Protein AF-A0A0P7XB30-F1 (afdb_monomer)

Nearest PDB structures (foldseek):
  7v1m-assembly1_H  TM=4.309E-01  e=9.839E-01  Homo sapiens
  7dkh-assembly2_E  TM=3.722E-01  e=4.814E-01  Saccharomyces cerevisiae S288C
  8bbg-assembly1_A  TM=2.195E-01  e=1.608E+00  Homo sapiens
  4u1d-assembly3_A  TM=3.373E-01  e=6.142E+00  Saccharomyces cerevisiae S288C
  5i6j-assembly1_A-2  TM=1.393E-01  e=8.397E+00  Homo sapiens

Structure (mmCIF, N/CA/C/O backbone):
data_AF-A0A0P7XB30-F1
#
_entry.id   AF-A0A0P7XB30-F1
#
loop_
_atom_site.group_PDB
_atom_site.id
_atom_site.type_symbol
_atom_site.label_atom_id
_atom_site.label_alt_id
_atom_site.label_comp_id
_atom_site.label_asym_id
_atom_site.label_entity_id
_atom_site.label_seq_id
_atom_site.pdbx_PDB_ins_code
_atom_site.Cartn_x
_atom_site.Cartn_y
_atom_site.Cartn_z
_atom_site.occupancy
_atom_site.B_iso_or_equiv
_atom_site.auth_seq_id
_atom_site.auth_comp_id
_atom_site.auth_asym_id
_atom_site.auth_atom_id
_atom_site.pdbx_PDB_model_num
ATOM 1 N N . MET A 1 1 ? 29.711 -23.462 -63.177 1.00 36.88 1 MET A N 1
ATOM 2 C CA . MET A 1 1 ? 30.075 -22.161 -62.565 1.00 36.88 1 MET A CA 1
ATOM 3 C C . MET A 1 1 ? 29.084 -21.138 -63.109 1.00 36.88 1 MET A C 1
ATOM 5 O O . MET A 1 1 ? 28.973 -21.084 -64.317 1.00 36.88 1 MET A O 1
ATOM 9 N N . VAL A 1 2 ? 28.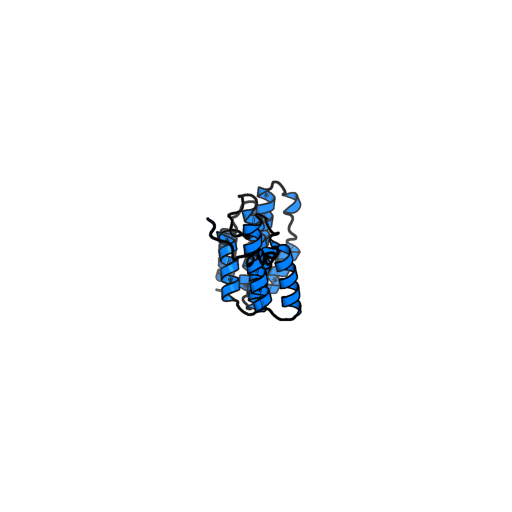264 -20.383 -62.379 1.00 38.16 2 VAL A N 1
ATOM 10 C CA . VAL A 1 2 ? 28.109 -20.095 -60.948 1.00 38.16 2 VAL A CA 1
ATOM 11 C C . VAL A 1 2 ? 26.605 -19.923 -60.688 1.00 38.16 2 VAL A C 1
ATOM 13 O O . VAL A 1 2 ? 25.912 -19.245 -61.440 1.00 38.16 2 VAL A O 1
ATOM 16 N N . PHE A 1 3 ? 26.122 -20.565 -59.628 1.00 38.47 3 PHE A N 1
ATOM 17 C CA . PHE A 1 3 ? 24.803 -20.373 -59.032 1.00 38.47 3 PHE A CA 1
ATOM 18 C C . PHE A 1 3 ? 24.811 -19.114 -58.151 1.00 38.47 3 PHE A C 1
ATOM 20 O O . PHE A 1 3 ? 25.747 -18.922 -57.379 1.00 38.47 3 PHE A O 1
ATOM 27 N N . GLY A 1 4 ? 23.709 -18.361 -58.164 1.00 34.97 4 GLY A N 1
ATOM 28 C CA . GLY A 1 4 ? 23.207 -17.674 -56.970 1.00 34.97 4 GLY A CA 1
ATOM 29 C C . GLY A 1 4 ? 23.613 -16.211 -56.766 1.00 34.97 4 GLY A C 1
ATOM 30 O O . GLY A 1 4 ? 24.746 -15.908 -56.415 1.00 34.97 4 GLY A O 1
ATOM 31 N N . LYS A 1 5 ? 22.619 -15.316 -56.816 1.00 40.66 5 LYS A N 1
ATOM 32 C CA . LYS A 1 5 ? 22.003 -14.731 -55.605 1.00 40.66 5 LYS A CA 1
ATOM 33 C C . LYS A 1 5 ? 20.896 -13.743 -55.997 1.00 40.66 5 LYS A C 1
ATOM 35 O O . LYS A 1 5 ? 21.129 -12.555 -56.187 1.00 40.66 5 LYS A O 1
ATOM 40 N N . LEU A 1 6 ? 19.668 -14.260 -56.064 1.00 48.47 6 LEU A N 1
ATOM 41 C CA . LEU A 1 6 ? 18.512 -13.525 -55.549 1.00 48.47 6 LEU A CA 1
ATOM 42 C C . L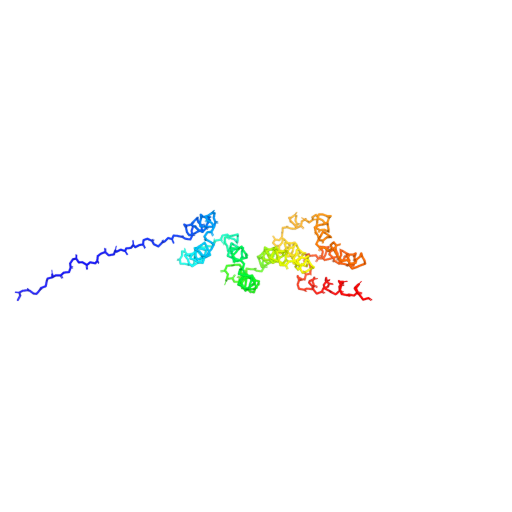EU A 1 6 ? 18.646 -13.430 -54.018 1.00 48.47 6 LEU A C 1
ATOM 44 O O . LEU A 1 6 ? 19.289 -14.289 -53.416 1.00 48.47 6 LEU A O 1
ATOM 48 N N . LEU A 1 7 ? 17.948 -12.453 -53.428 1.00 43.81 7 LEU A N 1
ATOM 49 C CA . LEU A 1 7 ? 17.778 -12.145 -51.993 1.00 43.81 7 LEU A CA 1
ATOM 50 C C . LEU A 1 7 ? 18.574 -10.930 -51.495 1.00 43.81 7 LEU A C 1
ATOM 52 O O . LEU A 1 7 ? 19.504 -11.032 -50.702 1.00 43.81 7 LEU A O 1
ATOM 56 N N . GLY A 1 8 ? 18.098 -9.754 -51.906 1.00 38.47 8 GLY A N 1
ATOM 57 C CA . GLY A 1 8 ? 18.254 -8.490 -51.184 1.00 38.47 8 GLY A CA 1
ATOM 58 C C . GLY A 1 8 ? 16.920 -8.028 -50.583 1.00 38.47 8 GLY A C 1
ATOM 59 O O . GLY A 1 8 ? 16.529 -6.885 -50.766 1.00 38.47 8 GLY A O 1
ATOM 60 N N . LEU A 1 9 ? 16.181 -8.925 -49.923 1.00 46.88 9 LEU A N 1
ATOM 61 C CA . LEU A 1 9 ? 14.972 -8.612 -49.152 1.00 46.88 9 LEU A CA 1
ATOM 62 C C . LEU A 1 9 ? 15.091 -9.301 -47.793 1.00 46.88 9 LEU A C 1
ATOM 64 O O . LEU A 1 9 ? 14.806 -10.488 -47.685 1.00 46.88 9 LEU A O 1
ATOM 68 N N . ASN A 1 10 ? 15.597 -8.562 -46.804 1.00 44.00 10 ASN A N 1
ATOM 69 C CA . ASN A 1 10 ? 15.345 -8.688 -45.358 1.00 44.00 10 ASN A CA 1
ATOM 70 C C . ASN A 1 10 ? 16.528 -8.120 -44.569 1.00 44.00 10 ASN A C 1
ATOM 72 O O . ASN A 1 10 ? 17.283 -8.839 -43.920 1.00 44.00 10 ASN A O 1
ATOM 76 N N . SER A 1 11 ? 16.656 -6.794 -44.577 1.00 42.75 11 SER A N 1
ATOM 77 C CA . SER A 1 11 ? 17.338 -6.089 -43.494 1.00 42.75 11 SER A CA 1
ATOM 78 C C . SER A 1 11 ? 16.273 -5.416 -42.633 1.00 42.75 11 SER A C 1
ATOM 80 O O . SER A 1 11 ? 15.837 -4.305 -42.901 1.00 42.75 11 SER A O 1
ATOM 82 N N . LYS A 1 12 ? 15.792 -6.190 -41.655 1.00 41.31 12 LYS A N 1
ATOM 83 C CA . LYS A 1 12 ? 15.384 -5.750 -40.317 1.00 41.31 12 LYS A CA 1
ATOM 84 C C . LYS A 1 12 ? 14.557 -4.454 -40.248 1.00 41.31 12 LYS A C 1
ATOM 86 O O . LYS A 1 12 ? 15.088 -3.376 -40.007 1.00 41.31 12 LYS A O 1
ATOM 91 N N . ARG A 1 13 ? 13.226 -4.598 -40.220 1.00 39.62 13 ARG A N 1
ATOM 92 C CA . ARG A 1 13 ? 12.422 -3.784 -39.293 1.00 39.62 13 ARG A CA 1
ATOM 93 C C . ARG A 1 13 ? 12.856 -4.160 -37.873 1.00 39.62 13 ARG A C 1
ATOM 95 O O . ARG A 1 13 ? 12.251 -5.022 -37.247 1.00 39.62 13 ARG A O 1
ATOM 102 N N . GLN A 1 14 ? 13.926 -3.552 -37.371 1.00 39.66 14 GLN A N 1
ATOM 103 C CA . GLN A 1 14 ? 13.996 -3.280 -35.943 1.00 39.66 14 GLN A CA 1
ATOM 104 C C . GLN A 1 14 ? 12.917 -2.226 -35.696 1.00 39.66 14 GLN A C 1
ATOM 106 O O . GLN A 1 14 ? 13.150 -1.035 -35.845 1.00 39.66 14 GLN A O 1
ATOM 111 N N . THR A 1 15 ? 11.690 -2.656 -35.405 1.00 44.41 15 THR A N 1
ATOM 112 C CA . THR A 1 15 ? 10.836 -1.833 -34.549 1.00 44.41 15 THR A CA 1
ATOM 113 C C . THR A 1 15 ? 11.626 -1.677 -33.262 1.00 44.41 15 THR A C 1
ATOM 115 O O . THR A 1 15 ? 11.741 -2.651 -32.519 1.00 44.41 15 THR A O 1
ATOM 118 N N . GLU A 1 16 ? 12.261 -0.520 -33.073 1.00 54.91 16 GLU A N 1
ATOM 119 C CA . GLU A 1 16 ? 12.921 -0.152 -31.823 1.00 54.91 16 GLU A CA 1
ATOM 120 C C . GLU A 1 16 ? 11.949 -0.482 -30.691 1.00 54.91 16 GLU A C 1
ATOM 122 O O . GLU A 1 16 ? 10.837 0.053 -30.619 1.00 54.91 16 GLU A O 1
ATOM 127 N N . ALA A 1 17 ? 12.303 -1.488 -29.892 1.00 74.38 17 ALA A N 1
ATOM 128 C CA . ALA A 1 17 ? 11.489 -1.873 -28.759 1.00 74.38 17 ALA A CA 1
ATOM 129 C C . ALA A 1 17 ? 11.439 -0.661 -27.829 1.00 74.38 17 ALA A C 1
ATOM 131 O O . ALA A 1 17 ? 12.482 -0.157 -27.416 1.00 74.38 17 ALA A O 1
ATOM 132 N N . ARG A 1 18 ? 10.231 -0.162 -27.551 1.00 85.31 18 ARG A N 1
ATOM 133 C CA . ARG A 1 18 ? 10.052 0.973 -26.643 1.00 85.31 18 ARG A CA 1
ATOM 134 C C . ARG A 1 18 ? 10.658 0.645 -25.286 1.00 85.31 18 ARG A C 1
ATOM 136 O O . ARG A 1 18 ? 10.396 -0.430 -24.733 1.00 85.31 18 ARG A O 1
ATOM 143 N N . SER A 1 19 ? 11.395 1.608 -24.751 1.00 93.75 19 SER A N 1
ATOM 144 C CA . SER A 1 19 ? 11.979 1.508 -23.425 1.00 93.75 19 SER A CA 1
ATOM 145 C C . SER A 1 19 ? 10.907 1.491 -22.334 1.00 93.75 19 SER A C 1
ATOM 147 O O . SER A 1 19 ? 9.791 1.996 -22.514 1.00 93.75 19 SER A O 1
ATOM 149 N N . SER A 1 20 ? 11.256 0.979 -21.156 1.00 94.25 20 SER A N 1
ATOM 150 C CA . SER A 1 20 ? 10.419 1.018 -19.954 1.00 94.25 20 SER A CA 1
ATOM 151 C C . SER A 1 20 ? 9.921 2.440 -19.653 1.00 94.25 20 SER A C 1
ATOM 153 O O . SER A 1 20 ? 8.741 2.658 -19.366 1.00 94.25 20 SER A O 1
ATOM 155 N N . SER A 1 21 ? 10.790 3.441 -19.816 1.00 94.19 21 SER A N 1
ATOM 156 C CA . SER A 1 21 ? 10.463 4.855 -19.607 1.00 94.19 21 SER A CA 1
ATOM 157 C C . SER A 1 21 ? 9.433 5.395 -20.611 1.00 94.19 21 SER A C 1
ATOM 159 O O . SER A 1 21 ? 8.532 6.154 -20.237 1.00 94.19 21 SER A O 1
ATOM 161 N N . GLU A 1 22 ? 9.518 4.986 -21.879 1.00 96.19 22 GLU A N 1
ATOM 162 C CA . GLU A 1 22 ? 8.576 5.384 -22.927 1.00 96.19 22 GLU A CA 1
ATOM 163 C C . GLU A 1 22 ? 7.209 4.745 -22.709 1.00 96.19 22 GLU A C 1
ATOM 165 O O . GLU A 1 22 ? 6.185 5.417 -22.857 1.00 96.19 22 GLU A O 1
ATOM 170 N N . TRP A 1 23 ? 7.177 3.484 -22.275 1.00 97.62 23 TRP A N 1
ATOM 171 C CA . TRP A 1 23 ? 5.938 2.821 -21.889 1.00 97.62 23 TRP A CA 1
ATOM 172 C C . TRP A 1 23 ? 5.256 3.503 -20.700 1.00 97.62 23 TRP A C 1
ATOM 174 O O . TRP A 1 23 ? 4.045 3.718 -20.743 1.00 97.62 23 TRP A O 1
ATOM 184 N N . LEU A 1 24 ? 6.004 3.940 -19.681 1.00 96.88 24 LEU A N 1
ATOM 185 C CA . LEU A 1 24 ? 5.437 4.689 -18.549 1.00 96.88 24 LEU A CA 1
ATOM 186 C C . LEU A 1 24 ? 4.873 6.058 -18.961 1.00 96.88 24 LEU A C 1
ATOM 188 O O . LEU A 1 24 ? 3.810 6.468 -18.473 1.00 96.88 24 LEU A O 1
ATOM 192 N N . LYS A 1 25 ? 5.555 6.768 -19.871 1.00 97.38 25 LYS A N 1
ATOM 193 C CA . LYS A 1 25 ? 5.044 8.021 -20.453 1.00 97.38 25 LYS A CA 1
ATOM 194 C C . LYS A 1 25 ? 3.750 7.765 -21.225 1.00 97.38 25 LYS A C 1
ATOM 196 O O . LYS A 1 25 ? 2.759 8.463 -21.010 1.00 97.38 25 LYS A O 1
ATOM 201 N N . GLN A 1 26 ? 3.734 6.725 -22.058 1.00 97.25 26 GLN A N 1
ATOM 202 C CA . GLN A 1 26 ? 2.558 6.323 -22.825 1.00 97.25 26 GLN A CA 1
ATOM 203 C C . GLN A 1 26 ? 1.386 5.943 -21.911 1.00 97.25 26 GLN A C 1
ATOM 205 O O . GLN A 1 26 ? 0.272 6.405 -22.140 1.00 97.25 26 GLN A O 1
ATOM 210 N N . ALA A 1 27 ? 1.622 5.166 -20.852 1.00 97.50 27 ALA A N 1
ATOM 211 C CA . ALA A 1 27 ? 0.592 4.795 -19.884 1.00 97.50 27 ALA A CA 1
ATOM 212 C C . ALA A 1 27 ? -0.047 6.022 -19.221 1.00 97.50 27 ALA A C 1
ATOM 214 O O . ALA A 1 27 ? -1.266 6.097 -19.080 1.00 97.50 27 ALA A O 1
ATOM 215 N N . THR A 1 28 ? 0.771 7.012 -18.852 1.00 96.62 28 THR A N 1
ATOM 216 C CA . THR A 1 28 ? 0.284 8.255 -18.238 1.00 96.62 28 THR A CA 1
ATOM 217 C C . THR A 1 28 ? -0.591 9.046 -19.212 1.00 96.62 28 THR A C 1
ATOM 219 O O . THR A 1 28 ? -1.663 9.515 -18.825 1.00 96.62 28 THR A O 1
ATOM 222 N N . LYS A 1 29 ? -0.180 9.133 -20.485 1.00 98.06 29 LYS A N 1
ATOM 223 C CA . LYS A 1 29 ? -0.977 9.755 -21.550 1.00 98.06 29 LYS A CA 1
ATOM 224 C C . LYS A 1 29 ? -2.311 9.029 -21.748 1.00 98.06 29 LYS A C 1
ATOM 226 O O . LYS A 1 29 ? -3.359 9.660 -21.670 1.00 98.06 29 LYS A O 1
ATOM 231 N N . LEU A 1 30 ? -2.290 7.707 -21.908 1.00 98.19 30 LEU A N 1
ATOM 232 C CA . LEU A 1 30 ? -3.497 6.895 -22.108 1.00 98.19 30 LEU A CA 1
ATOM 233 C C . LEU A 1 30 ? -4.477 7.010 -20.937 1.00 98.19 30 LEU A C 1
ATOM 235 O O . LEU A 1 30 ? -5.673 7.188 -21.154 1.00 98.19 30 LEU A O 1
ATOM 239 N N . LYS A 1 31 ? -3.976 7.012 -19.694 1.00 97.75 31 LYS A N 1
ATOM 240 C CA . LYS A 1 31 ? -4.814 7.277 -18.518 1.00 97.75 31 LYS A CA 1
ATOM 241 C C . LYS A 1 31 ? -5.479 8.650 -18.596 1.00 97.75 31 LYS A C 1
ATOM 243 O O . LYS A 1 31 ? -6.661 8.753 -18.288 1.00 97.75 31 LYS A O 1
ATOM 248 N N . SER A 1 32 ? -4.736 9.696 -18.968 1.00 96.88 32 SER A N 1
ATOM 249 C CA . SER A 1 32 ? -5.297 11.052 -19.077 1.00 96.88 32 SER A CA 1
ATOM 250 C C . SER A 1 32 ? -6.367 11.172 -20.169 1.00 96.88 32 SER A C 1
ATOM 252 O O . SER A 1 32 ? -7.274 11.984 -20.043 1.00 96.88 32 SER A O 1
ATOM 254 N N . GLU A 1 33 ? -6.306 10.311 -21.188 1.00 97.56 33 GLU A N 1
ATOM 255 C CA . GLU A 1 33 ? -7.311 10.185 -22.251 1.00 97.56 33 GLU A CA 1
ATOM 256 C C . GLU A 1 33 ? -8.498 9.280 -21.857 1.00 97.56 33 GLU A C 1
ATOM 258 O O . GLU A 1 33 ? -9.380 9.036 -22.677 1.00 97.56 33 GLU A O 1
ATOM 263 N N . GLY A 1 34 ? -8.526 8.742 -20.631 1.00 96.56 34 GLY A N 1
ATOM 264 C CA . GLY A 1 34 ? -9.565 7.816 -20.164 1.00 96.56 34 GLY A CA 1
ATOM 265 C C . GLY A 1 34 ? -9.443 6.387 -20.706 1.00 96.56 34 GLY A C 1
ATOM 266 O O . GLY A 1 34 ? -10.285 5.544 -20.404 1.00 96.56 34 GLY A O 1
ATOM 267 N N . LYS A 1 35 ? -8.384 6.075 -21.463 1.00 98.00 35 LYS A N 1
ATOM 268 C CA . LYS A 1 35 ? -8.151 4.757 -22.070 1.00 98.00 35 LYS A CA 1
ATOM 269 C C . LYS A 1 35 ? -7.441 3.824 -21.092 1.00 98.00 35 LYS A C 1
ATOM 271 O O . LYS A 1 35 ? -6.252 3.525 -21.218 1.00 98.00 35 LYS A O 1
ATOM 276 N N . LEU A 1 36 ? -8.167 3.424 -20.050 1.00 97.69 36 LEU A N 1
ATOM 277 C CA . LEU A 1 36 ? -7.589 2.730 -18.898 1.00 97.69 36 LEU A CA 1
ATOM 278 C C . LEU A 1 36 ? -7.014 1.350 -19.241 1.00 97.69 36 LEU A C 1
ATOM 280 O O . LEU A 1 36 ? -5.922 1.042 -18.772 1.00 97.69 36 LEU A O 1
ATOM 284 N N . ASP A 1 37 ? -7.668 0.554 -20.089 1.00 98.12 37 ASP A N 1
ATOM 285 C CA . ASP A 1 37 ? -7.158 -0.779 -20.451 1.00 98.12 37 ASP A CA 1
ATOM 286 C C . ASP A 1 37 ? -5.831 -0.709 -21.212 1.00 98.12 37 ASP A C 1
ATOM 288 O O . ASP A 1 37 ? -4.890 -1.449 -20.929 1.00 98.12 37 ASP A O 1
ATOM 292 N N . GLU A 1 38 ? -5.712 0.241 -22.132 1.00 98.19 38 GLU A N 1
ATOM 293 C CA . GLU A 1 38 ? -4.481 0.471 -22.887 1.00 98.19 38 GLU A CA 1
ATOM 294 C C . GLU A 1 38 ? -3.378 1.028 -21.979 1.00 98.19 38 GLU A C 1
ATOM 296 O O . GLU A 1 38 ? -2.205 0.680 -22.126 1.00 98.19 38 GLU A O 1
ATOM 301 N N . ALA A 1 39 ? -3.745 1.869 -21.007 1.00 98.38 39 ALA A N 1
ATOM 302 C CA . ALA A 1 39 ? -2.820 2.367 -19.999 1.00 98.38 39 ALA A CA 1
ATOM 303 C C . ALA A 1 39 ? -2.284 1.232 -19.110 1.00 98.38 39 ALA A C 1
ATOM 305 O O . ALA A 1 39 ? -1.087 1.197 -18.828 1.00 98.38 39 ALA A O 1
ATOM 306 N N . ILE A 1 40 ? -3.143 0.289 -18.709 1.00 98.44 40 ILE A N 1
ATOM 307 C CA . ILE A 1 40 ? -2.763 -0.915 -17.957 1.00 98.44 40 ILE A CA 1
ATOM 308 C C . ILE A 1 40 ? -1.799 -1.769 -18.786 1.00 98.44 40 ILE A C 1
ATOM 310 O O . ILE A 1 40 ? -0.724 -2.110 -18.298 1.00 98.44 40 ILE A O 1
ATOM 314 N N . GLN A 1 41 ? -2.119 -2.037 -20.056 1.00 98.06 41 GLN A N 1
ATOM 315 C CA . GLN A 1 41 ? -1.226 -2.778 -20.956 1.00 98.06 41 GLN A CA 1
ATOM 316 C C . GLN A 1 41 ? 0.132 -2.086 -21.119 1.00 98.06 41 GLN A C 1
ATOM 318 O O . GLN A 1 41 ? 1.169 -2.747 -21.138 1.00 98.06 41 GLN A O 1
ATOM 323 N N . ALA A 1 42 ? 0.148 -0.756 -21.227 1.00 98.12 42 ALA A N 1
ATOM 324 C CA . ALA A 1 42 ? 1.386 0.009 -21.303 1.00 98.12 42 ALA A CA 1
ATOM 325 C C . ALA A 1 42 ? 2.211 -0.095 -20.007 1.00 98.12 42 ALA A C 1
ATOM 327 O O . ALA A 1 42 ? 3.431 -0.181 -20.087 1.00 98.12 42 ALA A O 1
ATOM 328 N N . ILE A 1 43 ? 1.582 -0.144 -18.825 1.00 97.81 43 ILE A N 1
ATOM 329 C CA . ILE A 1 43 ? 2.297 -0.386 -17.560 1.00 97.81 43 ILE A CA 1
ATOM 330 C C . ILE A 1 43 ? 2.911 -1.786 -17.536 1.00 97.81 43 ILE A C 1
ATOM 332 O O . ILE A 1 43 ? 4.086 -1.911 -17.203 1.00 97.81 43 ILE A O 1
ATOM 336 N N . SER A 1 44 ? 2.159 -2.820 -17.922 1.00 96.06 44 SER A N 1
ATOM 337 C CA . SER A 1 44 ? 2.683 -4.191 -17.985 1.00 96.06 44 SER A CA 1
ATOM 338 C C . SER A 1 44 ? 3.898 -4.279 -18.909 1.00 96.06 44 SER A C 1
ATOM 340 O O . SER A 1 44 ? 4.942 -4.781 -18.503 1.00 96.06 44 SER A O 1
ATOM 342 N N . LYS A 1 45 ? 3.814 -3.670 -20.099 1.00 96.44 45 LYS A N 1
ATOM 343 C CA . LYS A 1 45 ? 4.946 -3.585 -21.033 1.00 96.44 45 LYS A CA 1
ATOM 344 C C . LYS A 1 45 ? 6.126 -2.802 -20.465 1.00 96.44 45 LYS A C 1
ATOM 346 O O . LYS A 1 45 ? 7.263 -3.166 -20.723 1.00 96.44 45 LYS A O 1
ATOM 351 N N . ALA A 1 46 ? 5.887 -1.754 -19.674 1.00 96.56 46 ALA A N 1
ATOM 352 C CA . ALA A 1 46 ? 6.971 -1.039 -19.005 1.00 96.56 46 ALA A CA 1
ATOM 353 C C . ALA A 1 46 ? 7.736 -1.939 -18.028 1.00 96.56 46 ALA A C 1
ATOM 355 O O . ALA A 1 46 ? 8.962 -1.865 -17.967 1.00 96.56 46 ALA A O 1
ATOM 356 N N . HIS A 1 47 ? 7.021 -2.770 -17.263 1.00 94.50 47 HIS A N 1
ATOM 357 C CA . HIS A 1 47 ? 7.630 -3.709 -16.318 1.00 94.50 47 HIS A CA 1
ATOM 358 C C . HIS A 1 47 ? 8.403 -4.807 -17.054 1.00 94.50 47 HIS A C 1
ATOM 360 O O . HIS A 1 47 ? 9.531 -5.099 -16.676 1.00 94.50 47 HIS A O 1
ATOM 366 N N . GLU A 1 48 ? 7.845 -5.352 -18.137 1.00 93.75 48 GLU A N 1
ATOM 367 C CA . GLU A 1 48 ? 8.527 -6.324 -19.006 1.00 93.75 48 GLU A CA 1
ATOM 368 C C . GLU A 1 48 ? 9.799 -5.736 -19.636 1.00 93.75 48 GLU A C 1
ATOM 370 O O . GLU A 1 48 ? 10.869 -6.337 -19.540 1.00 93.75 48 GLU A O 1
ATOM 375 N N . SER A 1 49 ? 9.714 -4.535 -20.221 1.00 94.25 49 SER A N 1
ATOM 376 C CA . SER A 1 49 ? 10.872 -3.839 -20.793 1.00 94.25 49 SER A CA 1
ATOM 377 C C . SER A 1 49 ? 11.951 -3.575 -19.744 1.00 94.25 49 SER A C 1
ATOM 379 O O . SER A 1 49 ? 13.125 -3.749 -20.042 1.00 94.25 49 SER A O 1
ATOM 381 N N . ALA A 1 50 ? 11.583 -3.219 -18.509 1.00 93.00 50 ALA A N 1
ATOM 382 C CA . ALA A 1 50 ? 12.557 -2.976 -17.445 1.00 93.00 50 ALA A CA 1
ATOM 383 C C . ALA A 1 50 ? 13.367 -4.232 -17.084 1.00 93.00 50 ALA A C 1
ATOM 385 O O . ALA A 1 50 ? 14.556 -4.132 -16.791 1.00 93.00 50 ALA A O 1
ATOM 386 N N . VAL A 1 51 ? 12.746 -5.415 -17.154 1.00 91.00 51 VAL A N 1
ATOM 387 C CA . VAL A 1 51 ? 13.448 -6.695 -16.975 1.00 91.00 51 VAL A CA 1
ATOM 388 C C . VAL A 1 51 ? 14.440 -6.933 -18.113 1.00 91.00 51 VAL A C 1
ATOM 390 O O . VAL A 1 51 ? 15.569 -7.337 -17.853 1.00 91.00 51 VAL A O 1
ATOM 393 N N . VAL A 1 52 ? 14.043 -6.666 -19.362 1.00 90.94 52 VAL A N 1
ATOM 394 C CA . VAL A 1 52 ? 14.914 -6.828 -20.543 1.00 90.94 52 VAL A CA 1
ATOM 395 C C . VAL A 1 52 ? 16.074 -5.829 -20.539 1.00 90.94 52 VAL A C 1
ATOM 397 O O . VAL A 1 52 ? 17.184 -6.169 -20.936 1.00 90.94 52 VAL A O 1
ATOM 400 N N . GLU A 1 53 ? 15.821 -4.606 -20.083 1.00 91.56 53 GLU A N 1
ATOM 401 C CA . GLU A 1 53 ? 16.809 -3.530 -19.940 1.00 91.56 53 GLU A CA 1
ATOM 402 C C . GLU A 1 53 ? 17.741 -3.716 -18.733 1.00 91.56 53 GLU A C 1
ATOM 404 O O . GLU A 1 53 ? 18.702 -2.963 -18.601 1.00 91.56 53 GLU A O 1
ATOM 409 N N . ASP A 1 54 ? 17.451 -4.680 -17.853 1.00 89.69 54 ASP A N 1
ATOM 410 C CA . ASP A 1 54 ? 18.101 -4.867 -16.550 1.00 89.69 54 ASP A CA 1
ATOM 411 C C . ASP A 1 54 ? 18.121 -3.586 -15.692 1.00 89.69 54 ASP A C 1
ATOM 413 O O . ASP A 1 54 ? 19.097 -3.247 -15.022 1.00 89.69 54 ASP A O 1
ATOM 417 N N . VAL A 1 55 ? 17.008 -2.844 -15.707 1.00 90.06 55 VAL A N 1
ATOM 418 C CA . VAL A 1 55 ? 16.832 -1.626 -14.907 1.00 90.06 55 VAL A CA 1
ATOM 419 C C . VAL A 1 55 ? 15.793 -1.826 -13.814 1.00 90.06 55 VAL A C 1
ATOM 421 O O . VAL A 1 55 ? 14.738 -2.433 -13.999 1.00 90.06 55 VAL A O 1
ATOM 424 N N . VAL A 1 56 ? 16.062 -1.250 -12.644 1.00 87.19 56 VAL A N 1
ATOM 425 C CA . VAL A 1 56 ? 15.105 -1.228 -11.536 1.00 87.19 56 VAL A CA 1
ATOM 426 C C . VAL A 1 56 ? 14.299 0.063 -11.606 1.00 87.19 56 VAL A C 1
ATOM 428 O O . VAL A 1 56 ? 14.814 1.154 -11.364 1.00 87.19 56 VAL A O 1
ATOM 431 N N . LEU A 1 57 ? 13.009 -0.055 -11.924 1.00 91.62 57 LEU A N 1
ATOM 432 C CA . LEU A 1 57 ? 12.089 1.076 -11.843 1.00 91.62 57 LEU A CA 1
ATOM 433 C C . LEU A 1 57 ? 11.859 1.483 -10.382 1.00 91.62 57 LEU A C 1
ATOM 435 O O . LEU A 1 57 ? 11.876 0.655 -9.472 1.00 91.62 57 LEU A O 1
ATOM 439 N N . ALA A 1 58 ? 11.559 2.762 -10.159 1.00 93.44 58 ALA A N 1
ATOM 440 C CA . ALA A 1 58 ? 11.128 3.230 -8.846 1.00 93.44 58 ALA A CA 1
ATOM 441 C C . ALA A 1 58 ? 9.849 2.500 -8.392 1.00 93.44 58 ALA A C 1
ATOM 443 O O . ALA A 1 58 ? 8.955 2.258 -9.206 1.00 93.44 58 ALA A O 1
ATOM 444 N N . SER A 1 59 ? 9.695 2.238 -7.089 1.00 94.31 59 SER A N 1
ATOM 445 C CA . SER A 1 59 ? 8.517 1.548 -6.528 1.00 94.31 59 SER A CA 1
ATOM 446 C C . SER A 1 59 ? 7.189 2.180 -6.968 1.00 94.31 59 SER A C 1
ATOM 448 O O . SER A 1 59 ? 6.227 1.480 -7.274 1.00 94.31 59 SER A O 1
ATOM 450 N N . ALA A 1 60 ? 7.152 3.511 -7.100 1.00 94.56 60 ALA A N 1
ATOM 451 C CA . ALA A 1 60 ? 5.983 4.242 -7.587 1.00 94.56 60 ALA A CA 1
ATOM 452 C C . ALA A 1 60 ? 5.563 3.861 -9.021 1.00 94.56 60 ALA A C 1
ATOM 454 O O . ALA A 1 60 ? 4.388 3.978 -9.355 1.00 94.56 60 ALA A O 1
ATOM 455 N N . ALA A 1 61 ? 6.485 3.414 -9.878 1.00 96.38 61 ALA A N 1
ATOM 456 C CA . ALA A 1 61 ? 6.168 2.944 -11.226 1.00 96.38 61 ALA A CA 1
ATOM 457 C C . ALA A 1 61 ? 5.491 1.565 -11.210 1.00 96.38 61 ALA A C 1
ATOM 459 O O . ALA A 1 61 ? 4.565 1.332 -11.986 1.00 96.38 61 ALA A O 1
ATOM 460 N N . TYR A 1 62 ? 5.899 0.678 -10.301 1.00 96.81 62 TYR A N 1
ATOM 461 C CA . TYR A 1 62 ? 5.255 -0.622 -10.103 1.00 96.81 62 TYR A CA 1
ATOM 462 C C . TYR A 1 62 ? 3.849 -0.480 -9.512 1.00 96.81 62 TYR A C 1
ATOM 464 O O . TYR A 1 62 ? 2.899 -1.076 -10.019 1.00 96.81 62 TYR A O 1
ATOM 472 N N . LEU A 1 63 ? 3.680 0.403 -8.521 1.00 97.69 63 LEU A N 1
ATOM 473 C CA . LEU A 1 63 ? 2.386 0.658 -7.873 1.00 97.69 63 LEU A CA 1
ATOM 474 C C . LEU A 1 63 ? 1.345 1.325 -8.790 1.00 97.69 63 LEU A C 1
ATOM 476 O O . LEU A 1 63 ? 0.160 1.329 -8.461 1.00 97.69 63 LEU A O 1
ATOM 480 N N . LYS A 1 64 ? 1.731 1.834 -9.971 1.00 97.56 64 LYS A N 1
ATOM 481 C CA . LYS A 1 64 ? 0.758 2.324 -10.964 1.00 97.56 64 LYS A CA 1
ATOM 482 C C . LYS A 1 64 ? -0.181 1.220 -11.449 1.00 97.56 64 LYS A C 1
ATOM 484 O O . LYS A 1 64 ? -1.333 1.526 -11.741 1.00 97.56 64 LYS A O 1
ATOM 489 N N . LEU A 1 65 ? 0.280 -0.031 -11.535 1.00 97.75 65 LEU A N 1
ATOM 490 C CA . LEU A 1 65 ? -0.543 -1.140 -12.026 1.00 97.75 65 LEU A CA 1
ATOM 491 C C . LEU A 1 65 ? -1.795 -1.365 -11.157 1.00 97.75 65 LEU A C 1
ATOM 493 O O . LEU A 1 65 ? -2.895 -1.210 -11.690 1.00 97.75 65 LEU A O 1
ATOM 497 N N . PRO A 1 66 ? -1.686 -1.646 -9.840 1.00 97.94 66 PRO A N 1
ATOM 498 C CA . PRO A 1 66 ? -2.871 -1.821 -9.000 1.00 97.94 66 PRO A CA 1
ATOM 499 C C . PRO A 1 66 ? -3.734 -0.552 -8.937 1.00 97.94 66 PRO A C 1
ATOM 501 O O . PRO A 1 66 ? -4.959 -0.641 -8.947 1.00 97.94 66 PRO A O 1
ATOM 504 N N . GLN A 1 67 ? -3.128 0.641 -8.979 1.00 97.31 67 GLN A N 1
ATOM 505 C CA . GLN A 1 67 ? -3.877 1.901 -9.036 1.00 97.31 67 GLN A CA 1
ATOM 506 C C . GLN A 1 67 ? -4.735 2.025 -10.300 1.00 97.31 67 GLN A C 1
ATOM 508 O O . GLN A 1 67 ? -5.864 2.506 -10.235 1.00 97.31 67 GLN A O 1
ATOM 513 N N . TYR A 1 68 ? -4.207 1.643 -11.465 1.00 97.94 68 TYR A N 1
ATOM 514 C CA . TYR A 1 68 ? -4.929 1.778 -12.732 1.00 97.94 68 TYR A CA 1
ATOM 515 C C . TYR A 1 68 ? -5.996 0.690 -12.866 1.00 97.94 68 TYR A C 1
ATOM 517 O O . TYR A 1 68 ? -7.083 0.984 -13.355 1.00 97.94 68 TYR A O 1
ATOM 525 N N . LEU A 1 69 ? -5.732 -0.515 -12.353 1.00 98.12 69 LEU A N 1
ATOM 526 C CA . LEU A 1 69 ? -6.735 -1.575 -12.221 1.00 98.12 69 LEU A CA 1
ATOM 527 C C . LEU A 1 69 ? -7.916 -1.120 -11.354 1.00 98.12 69 LEU A C 1
ATOM 529 O O . LEU A 1 69 ? -9.065 -1.246 -11.773 1.00 98.12 69 LEU A O 1
ATOM 533 N N . LEU A 1 70 ? -7.647 -0.498 -10.201 1.00 96.44 70 LEU A N 1
ATOM 534 C CA . LEU A 1 70 ? -8.692 0.063 -9.341 1.00 96.44 70 LEU A CA 1
ATOM 535 C C . LEU A 1 70 ? -9.501 1.159 -10.053 1.00 96.44 70 LEU A C 1
ATOM 537 O O . LEU A 1 70 ? -10.728 1.162 -9.992 1.00 96.44 70 LEU A O 1
ATOM 541 N N . LEU A 1 71 ? -8.837 2.070 -10.775 1.00 95.88 71 LEU A N 1
ATOM 542 C CA . LEU A 1 71 ? -9.520 3.097 -11.576 1.00 95.88 71 LEU A CA 1
ATOM 543 C C . LEU A 1 71 ? -10.411 2.491 -12.669 1.00 95.88 71 LEU A C 1
ATOM 545 O O . LEU A 1 71 ? -11.471 3.038 -12.965 1.00 95.88 71 LEU A O 1
ATOM 549 N N . ALA A 1 72 ? -10.002 1.357 -13.239 1.00 96.75 72 ALA A N 1
ATOM 550 C CA . ALA A 1 72 ? -10.770 0.594 -14.218 1.00 96.75 72 ALA A CA 1
ATOM 551 C C . ALA A 1 72 ? -11.856 -0.299 -13.583 1.00 96.75 72 ALA A C 1
ATOM 553 O O . ALA A 1 72 ? -12.501 -1.062 -14.296 1.00 96.75 72 ALA A O 1
ATOM 554 N N . LYS A 1 73 ? -12.071 -0.216 -12.260 1.00 96.25 73 LYS A N 1
ATOM 555 C CA . LYS A 1 73 ? -12.997 -1.063 -11.482 1.00 96.25 73 LYS A CA 1
ATOM 556 C C . LYS A 1 73 ? -12.666 -2.563 -11.529 1.00 96.25 73 LYS A C 1
ATOM 558 O O . LYS A 1 73 ? -13.533 -3.401 -11.294 1.00 96.25 73 LYS A O 1
ATOM 563 N N . ARG A 1 74 ? -11.407 -2.913 -11.799 1.00 97.44 74 ARG A N 1
ATOM 564 C CA . ARG A 1 74 ? -10.878 -4.288 -11.815 1.00 97.44 74 ARG A CA 1
ATOM 565 C C . ARG A 1 74 ? -10.295 -4.631 -10.441 1.00 97.44 74 ARG A C 1
ATOM 567 O O . ARG A 1 74 ? -9.094 -4.843 -10.286 1.00 97.44 74 ARG A O 1
ATOM 574 N N . ASN A 1 75 ? -11.157 -4.608 -9.422 1.00 96.19 75 ASN A N 1
ATOM 575 C CA . ASN A 1 75 ? -10.754 -4.640 -8.010 1.00 96.19 75 ASN A CA 1
ATOM 576 C C . ASN A 1 75 ? -10.023 -5.933 -7.622 1.00 96.19 75 ASN A C 1
ATOM 578 O O . ASN A 1 75 ? -9.001 -5.871 -6.939 1.00 96.19 75 ASN A O 1
ATOM 582 N N . ASP A 1 76 ? -10.508 -7.087 -8.085 1.00 97.81 76 ASP A N 1
ATOM 583 C CA . ASP A 1 76 ? -9.909 -8.390 -7.765 1.00 97.81 76 ASP A CA 1
ATOM 584 C C . ASP A 1 76 ? -8.494 -8.516 -8.339 1.00 97.81 76 ASP A C 1
ATOM 586 O O . ASP A 1 76 ? -7.582 -9.019 -7.683 1.00 97.81 76 ASP A O 1
ATOM 590 N N . GLU A 1 77 ? -8.274 -7.980 -9.538 1.00 98.12 77 GLU A N 1
ATOM 591 C CA . GLU A 1 77 ? -6.950 -7.944 -10.155 1.00 98.12 77 GLU A CA 1
ATOM 592 C C . GLU A 1 77 ? -6.011 -6.988 -9.417 1.00 98.12 77 GLU A C 1
ATOM 594 O O . GLU A 1 77 ? -4.850 -7.326 -9.185 1.00 98.12 77 GLU A O 1
ATOM 599 N N . ALA A 1 78 ? -6.507 -5.821 -8.990 1.00 98.06 78 ALA A N 1
ATOM 600 C CA . ALA A 1 78 ? -5.730 -4.904 -8.159 1.00 98.06 78 ALA A CA 1
ATOM 601 C C . ALA A 1 78 ? -5.296 -5.576 -6.842 1.00 98.06 78 ALA A C 1
ATOM 603 O O . ALA A 1 78 ? -4.117 -5.514 -6.484 1.00 98.06 78 ALA A O 1
ATOM 604 N N . TRP A 1 79 ? -6.206 -6.305 -6.182 1.00 98.19 79 TRP A N 1
ATOM 605 C CA . TRP A 1 79 ? -5.896 -7.099 -4.989 1.00 98.19 79 TRP A CA 1
ATOM 606 C C . TRP A 1 79 ? -4.875 -8.192 -5.267 1.00 98.19 79 TRP A C 1
ATOM 608 O O . TRP A 1 79 ? -3.918 -8.335 -4.509 1.00 98.19 79 TRP A O 1
ATOM 618 N N . SER A 1 80 ? -5.044 -8.943 -6.356 1.00 98.19 80 SER A N 1
ATOM 619 C CA . SER A 1 80 ? -4.104 -9.993 -6.747 1.00 98.19 80 SER A CA 1
ATOM 620 C C . SER A 1 80 ? -2.692 -9.435 -6.919 1.00 98.19 80 SER A C 1
ATOM 622 O O . SER A 1 80 ? -1.728 -10.038 -6.449 1.00 98.19 80 SER A O 1
ATOM 624 N N . VAL A 1 81 ? -2.558 -8.267 -7.553 1.00 97.88 81 VAL A N 1
ATOM 625 C CA . VAL A 1 81 ? -1.260 -7.609 -7.736 1.00 97.88 81 VAL A CA 1
ATOM 626 C C . VAL A 1 81 ? -0.673 -7.162 -6.398 1.00 97.88 81 VAL A C 1
ATOM 628 O O . VAL A 1 81 ? 0.495 -7.445 -6.138 1.00 97.88 81 VAL A O 1
ATOM 631 N N . LEU A 1 82 ? -1.457 -6.507 -5.537 1.00 98.19 82 LEU A N 1
ATOM 632 C CA . LEU A 1 82 ? -0.984 -6.037 -4.230 1.00 98.19 82 LEU A CA 1
ATOM 633 C C . LEU A 1 82 ? -0.580 -7.199 -3.314 1.00 98.19 82 LEU A C 1
ATOM 635 O O . LEU A 1 82 ? 0.479 -7.142 -2.695 1.00 98.19 82 LEU A O 1
ATOM 639 N N . ASN A 1 83 ? -1.374 -8.269 -3.259 1.00 97.50 83 ASN A N 1
ATOM 640 C CA . ASN A 1 83 ? -1.070 -9.457 -2.458 1.00 97.50 83 ASN A CA 1
ATOM 641 C C . ASN A 1 83 ? 0.225 -10.127 -2.921 1.00 97.50 83 ASN A C 1
ATOM 643 O O . ASN A 1 83 ? 1.075 -10.451 -2.093 1.00 97.50 83 ASN A O 1
ATOM 647 N N . ARG A 1 84 ? 0.417 -10.252 -4.239 1.00 96.88 84 ARG A N 1
ATOM 648 C CA . ARG A 1 84 ? 1.675 -10.739 -4.807 1.00 96.88 84 ARG A CA 1
ATOM 649 C C . ARG A 1 84 ? 2.856 -9.848 -4.415 1.00 96.88 84 ARG A C 1
ATOM 651 O O . ARG A 1 84 ? 3.903 -10.360 -4.042 1.00 96.88 84 ARG A O 1
ATOM 658 N N . MET A 1 85 ? 2.698 -8.522 -4.448 1.00 96.88 85 MET A N 1
ATOM 659 C CA . MET A 1 85 ? 3.763 -7.595 -4.036 1.00 96.88 85 MET A CA 1
ATOM 660 C C . MET A 1 85 ? 4.135 -7.747 -2.554 1.00 96.88 85 MET A C 1
ATOM 662 O O . MET A 1 85 ? 5.305 -7.595 -2.216 1.00 96.88 85 MET A O 1
ATOM 666 N N . VAL A 1 86 ? 3.185 -8.078 -1.668 1.00 95.00 86 VAL A N 1
ATOM 667 C CA . VAL A 1 86 ? 3.492 -8.355 -0.250 1.00 95.00 86 VAL A CA 1
ATOM 668 C C . VAL A 1 86 ? 4.393 -9.584 -0.106 1.00 95.00 86 VAL A C 1
ATOM 670 O O . VAL A 1 86 ? 5.319 -9.561 0.708 1.00 95.00 86 VAL A O 1
ATOM 673 N N . SER A 1 87 ? 4.140 -10.646 -0.880 1.00 92.50 87 SER A N 1
ATOM 674 C CA . SER A 1 87 ? 4.889 -11.906 -0.792 1.00 92.50 87 SER A CA 1
ATOM 675 C C . SER A 1 87 ? 6.213 -11.895 -1.557 1.00 92.50 87 SER A C 1
ATOM 677 O O . SER A 1 87 ? 7.197 -12.463 -1.089 1.00 92.50 87 SER A O 1
ATOM 679 N N . GLU A 1 88 ? 6.240 -11.272 -2.733 1.00 93.00 88 GLU A N 1
ATOM 680 C CA . GLU A 1 88 ? 7.355 -11.356 -3.686 1.00 93.00 88 GLU A CA 1
ATOM 681 C C . GLU A 1 88 ? 8.201 -10.081 -3.752 1.00 93.00 88 GLU A C 1
ATOM 683 O O . GLU A 1 88 ? 9.302 -10.122 -4.292 1.00 93.00 88 GLU A O 1
ATOM 688 N N . GLY A 1 89 ? 7.720 -8.965 -3.199 1.00 94.06 89 GLY A N 1
ATOM 689 C CA . GLY A 1 89 ? 8.306 -7.636 -3.373 1.00 94.06 89 GLY A CA 1
ATOM 690 C C . GLY A 1 89 ? 7.658 -6.841 -4.507 1.00 94.06 89 GLY A C 1
ATOM 691 O O . GLY A 1 89 ? 7.056 -7.392 -5.433 1.00 94.06 89 GLY A O 1
ATOM 692 N N . ILE A 1 90 ? 7.797 -5.515 -4.464 1.00 93.88 90 ILE A N 1
ATOM 693 C CA . ILE A 1 90 ? 7.143 -4.581 -5.402 1.00 93.88 90 ILE A CA 1
ATOM 694 C C . ILE A 1 90 ? 7.558 -4.834 -6.859 1.00 93.88 90 ILE A C 1
ATOM 696 O O . ILE A 1 90 ? 6.745 -4.682 -7.770 1.00 93.88 90 ILE A O 1
ATOM 700 N N . SER A 1 91 ? 8.813 -5.225 -7.076 1.00 91.31 91 SER A N 1
ATOM 701 C CA . SER A 1 91 ? 9.365 -5.516 -8.406 1.00 91.31 91 SER A CA 1
ATOM 702 C C . SER A 1 91 ? 9.197 -6.978 -8.845 1.00 91.31 91 SER A C 1
ATOM 704 O O . SER A 1 91 ? 9.658 -7.345 -9.923 1.00 91.31 91 SER A O 1
ATOM 706 N N . GLY A 1 92 ? 8.578 -7.829 -8.015 1.00 88.69 92 GLY A N 1
ATOM 707 C CA . GLY A 1 92 ? 8.571 -9.288 -8.196 1.00 88.69 92 GLY A CA 1
ATOM 708 C C . GLY A 1 92 ? 9.901 -9.965 -7.837 1.00 88.69 92 GLY A C 1
ATOM 709 O O . GLY A 1 92 ? 10.061 -11.165 -8.047 1.00 88.69 92 GLY A O 1
ATOM 710 N N . LYS A 1 93 ? 10.869 -9.207 -7.307 1.00 87.50 93 LYS A N 1
ATOM 711 C CA . LYS A 1 93 ? 12.105 -9.726 -6.716 1.00 87.50 93 LYS A CA 1
ATOM 712 C C . LYS A 1 93 ? 12.056 -9.505 -5.212 1.00 87.50 93 LYS A C 1
ATOM 714 O O . LYS A 1 93 ? 11.749 -8.399 -4.765 1.00 87.50 93 LYS A O 1
ATOM 719 N N . ARG A 1 94 ? 12.429 -10.539 -4.451 1.00 87.75 94 ARG A N 1
ATOM 720 C CA . ARG A 1 94 ? 12.444 -10.475 -2.989 1.00 87.75 94 ARG A CA 1
ATOM 721 C C . ARG A 1 94 ? 13.370 -9.337 -2.536 1.00 87.75 94 ARG A C 1
ATOM 723 O O . ARG A 1 94 ? 14.551 -9.371 -2.892 1.00 87.75 94 ARG A O 1
ATOM 730 N N . PRO A 1 95 ? 12.872 -8.351 -1.773 1.00 89.06 95 PRO A N 1
ATOM 731 C CA . PRO A 1 95 ? 13.698 -7.251 -1.301 1.00 89.06 95 PRO A CA 1
ATOM 732 C C . PRO A 1 95 ? 14.709 -7.744 -0.263 1.00 89.06 95 PRO A C 1
ATOM 734 O O . PRO A 1 95 ? 14.547 -8.813 0.337 1.00 89.06 95 PRO A O 1
ATOM 737 N N . SER A 1 96 ? 15.744 -6.939 -0.021 1.00 90.06 96 SER A N 1
ATOM 738 C CA . SER A 1 96 ? 16.620 -7.154 1.129 1.00 90.06 96 SER A CA 1
ATOM 739 C C . SER A 1 96 ? 15.838 -6.997 2.438 1.00 90.06 96 SER A C 1
ATOM 741 O O . SER A 1 96 ? 14.736 -6.434 2.471 1.00 90.06 96 SER A O 1
ATOM 743 N N . ARG A 1 97 ? 16.418 -7.479 3.538 1.00 83.88 97 ARG A N 1
ATOM 744 C CA . ARG A 1 97 ? 15.799 -7.409 4.865 1.00 83.88 97 ARG A CA 1
ATOM 745 C C . ARG A 1 97 ? 15.472 -5.969 5.273 1.00 83.88 97 ARG A C 1
ATOM 747 O O . ARG A 1 97 ? 14.422 -5.713 5.846 1.00 83.88 97 ARG A O 1
ATOM 754 N N . GLU A 1 98 ? 16.337 -5.027 4.932 1.00 84.69 98 GLU A N 1
ATOM 755 C CA . GLU A 1 98 ? 16.208 -3.611 5.278 1.00 84.69 98 GLU A CA 1
ATOM 756 C C . GLU A 1 98 ? 15.142 -2.902 4.425 1.00 84.69 98 GLU A C 1
ATOM 758 O O . GLU A 1 98 ? 14.588 -1.872 4.818 1.00 84.69 98 GLU A O 1
ATOM 763 N N . MET A 1 99 ? 14.846 -3.452 3.243 1.00 91.44 99 MET A N 1
ATOM 764 C CA . MET A 1 99 ? 13.910 -2.875 2.278 1.00 91.44 99 MET A CA 1
ATOM 765 C C . MET A 1 99 ? 12.512 -3.486 2.346 1.00 91.44 99 MET A C 1
ATOM 767 O O . MET A 1 99 ? 11.557 -2.808 1.966 1.00 91.44 99 MET A O 1
ATOM 771 N N . VAL A 1 100 ? 12.357 -4.710 2.868 1.00 93.75 100 VAL A N 1
ATOM 772 C CA . VAL A 1 100 ? 11.055 -5.400 2.914 1.00 93.75 100 VAL A CA 1
ATOM 773 C C . VAL A 1 100 ? 9.986 -4.568 3.620 1.00 93.75 100 VAL A C 1
ATOM 775 O O . VAL A 1 100 ? 8.885 -4.406 3.103 1.00 93.75 100 VAL A O 1
ATOM 778 N N . PHE A 1 101 ? 10.331 -3.942 4.746 1.00 93.94 101 PHE A N 1
ATOM 779 C CA . PHE A 1 101 ? 9.394 -3.135 5.523 1.00 93.94 101 PHE A CA 1
ATOM 780 C C . PHE A 1 101 ? 9.068 -1.793 4.854 1.00 93.94 101 PHE A C 1
ATOM 782 O O . PHE A 1 101 ? 7.944 -1.298 4.959 1.00 93.94 101 PHE A O 1
ATOM 789 N N . VAL A 1 102 ? 10.015 -1.221 4.105 1.00 94.62 102 VAL A N 1
ATOM 790 C CA . VAL A 1 102 ? 9.756 -0.020 3.298 1.00 94.62 102 VAL A CA 1
ATOM 791 C C . VAL A 1 102 ? 8.806 -0.348 2.151 1.00 94.62 102 VAL A C 1
ATOM 793 O O . VAL A 1 102 ? 7.850 0.390 1.921 1.00 94.62 102 VAL A O 1
ATOM 796 N N . GLU A 1 103 ? 9.012 -1.470 1.464 1.00 96.06 103 GLU A N 1
ATOM 797 C CA . GLU A 1 103 ? 8.096 -1.921 0.417 1.00 96.06 103 GLU A CA 1
ATOM 798 C C . GLU A 1 103 ? 6.706 -2.236 0.980 1.00 96.06 103 GLU A C 1
ATOM 800 O O . GLU A 1 103 ? 5.708 -1.737 0.457 1.00 96.06 103 GLU A O 1
ATOM 805 N N . HIS A 1 104 ? 6.627 -2.978 2.088 1.00 96.12 104 HIS A N 1
ATOM 806 C CA . HIS A 1 104 ? 5.370 -3.262 2.788 1.00 96.12 104 HIS A CA 1
ATOM 807 C C . HIS A 1 104 ? 4.637 -1.988 3.188 1.00 96.12 104 HIS A C 1
ATOM 809 O O . HIS A 1 104 ? 3.426 -1.904 2.999 1.00 96.12 104 HIS A O 1
ATOM 815 N N . SER A 1 105 ? 5.351 -0.962 3.659 1.00 96.44 105 SER A N 1
ATOM 816 C CA . SER A 1 105 ? 4.748 0.336 3.965 1.00 96.44 105 SER A CA 1
ATOM 817 C C . SER A 1 105 ? 3.997 0.919 2.767 1.00 96.44 105 SER A C 1
ATOM 819 O O . SER A 1 105 ? 2.835 1.320 2.894 1.00 96.44 105 SER A O 1
ATOM 821 N N . LEU A 1 106 ? 4.631 0.920 1.593 1.00 97.75 106 LEU A N 1
ATOM 822 C CA . LEU A 1 106 ? 4.029 1.440 0.369 1.00 97.75 106 LEU A CA 1
ATOM 823 C C . LEU A 1 106 ? 2.842 0.580 -0.083 1.00 97.75 106 LEU A C 1
ATOM 825 O O . LEU A 1 106 ? 1.784 1.122 -0.408 1.00 97.75 106 LEU A O 1
ATOM 829 N N . ILE A 1 107 ? 2.989 -0.748 -0.059 1.00 98.06 107 ILE A N 1
ATOM 830 C CA . ILE A 1 107 ? 1.946 -1.689 -0.490 1.00 98.06 107 ILE A CA 1
ATOM 831 C C . ILE A 1 107 ? 0.715 -1.593 0.420 1.00 98.06 107 ILE A C 1
ATOM 833 O O . ILE A 1 107 ? -0.403 -1.447 -0.075 1.00 98.06 107 ILE A O 1
ATOM 837 N N . TYR A 1 108 ? 0.895 -1.594 1.744 1.00 98.00 108 TYR A N 1
ATOM 838 C CA . TYR A 1 108 ? -0.206 -1.430 2.698 1.00 98.00 108 TYR A CA 1
ATOM 839 C C . TYR A 1 108 ? -0.886 -0.065 2.568 1.00 98.00 108 TYR A C 1
ATOM 841 O O . TYR A 1 108 ? -2.103 0.041 2.732 1.00 98.00 108 TYR A O 1
ATOM 849 N N . GLY A 1 109 ? -0.132 0.976 2.204 1.00 97.81 109 GLY A N 1
ATOM 850 C CA . GLY A 1 109 ? -0.694 2.282 1.871 1.00 97.81 109 GLY A CA 1
ATOM 851 C C . GLY A 1 109 ? -1.663 2.217 0.685 1.00 97.81 109 GLY A C 1
ATOM 852 O O . GLY A 1 109 ? -2.746 2.803 0.744 1.00 97.81 109 GLY A O 1
ATOM 853 N N . GLU A 1 110 ? -1.318 1.476 -0.370 1.00 98.06 110 GLU A N 1
ATOM 854 C CA . GLU A 1 110 ? -2.207 1.252 -1.519 1.00 98.06 110 GLU A CA 1
ATOM 855 C C . GLU A 1 110 ? -3.400 0.349 -1.173 1.00 98.06 110 GLU A C 1
ATOM 857 O O . GLU A 1 110 ? -4.529 0.686 -1.531 1.00 98.06 110 GLU A O 1
ATOM 862 N N . MET A 1 111 ? -3.199 -0.719 -0.392 1.00 98.44 111 MET A N 1
ATOM 863 C CA . MET A 1 111 ? -4.298 -1.568 0.100 1.00 98.44 111 MET A CA 1
ATOM 864 C C . MET A 1 111 ? -5.315 -0.760 0.920 1.00 98.44 111 MET A C 1
ATOM 866 O O . MET A 1 111 ? -6.522 -0.882 0.717 1.00 98.44 111 MET A O 1
ATOM 870 N N . SER A 1 112 ? -4.849 0.144 1.791 1.00 97.75 112 SER A N 1
ATOM 871 C CA . SER A 1 112 ? -5.726 1.059 2.535 1.00 97.75 112 SER A CA 1
ATOM 872 C C . SER A 1 112 ? -6.545 1.959 1.603 1.00 97.75 112 SER A C 1
ATOM 874 O O . SER A 1 112 ? -7.734 2.169 1.838 1.00 97.75 112 SER A O 1
ATOM 876 N N . LYS A 1 113 ? -5.945 2.494 0.528 1.00 96.69 113 LYS A N 1
ATOM 877 C CA . LYS A 1 113 ? -6.667 3.317 -0.460 1.00 96.69 113 LYS A CA 1
ATOM 878 C C . LYS A 1 113 ? -7.738 2.509 -1.185 1.00 96.69 113 LYS A C 1
ATOM 880 O O . LYS A 1 113 ? -8.854 3.002 -1.329 1.00 96.69 113 LYS A O 1
ATOM 885 N N . GLN A 1 114 ? -7.418 1.286 -1.596 1.00 97.06 114 GLN A N 1
ATOM 886 C CA . GLN A 1 114 ? -8.372 0.400 -2.254 1.00 97.06 114 GLN A CA 1
ATOM 887 C C . GLN A 1 114 ? -9.570 0.089 -1.347 1.00 97.06 114 GLN A C 1
ATOM 889 O O . GLN A 1 114 ? -10.714 0.278 -1.754 1.00 97.06 114 GLN A O 1
ATOM 894 N N . LEU A 1 115 ? -9.326 -0.255 -0.082 1.00 97.06 115 LEU A N 1
ATOM 895 C CA . LEU A 1 115 ? -10.390 -0.525 0.890 1.00 97.06 115 LEU A CA 1
ATOM 896 C C . LEU A 1 115 ? -11.293 0.688 1.152 1.00 97.06 115 LEU A C 1
ATOM 898 O O . LEU A 1 115 ? -12.493 0.520 1.359 1.00 97.06 115 LEU A O 1
ATOM 902 N N . LYS A 1 116 ? -10.756 1.916 1.093 1.00 95.69 116 LYS A N 1
ATOM 903 C CA . LYS A 1 116 ? -11.573 3.144 1.172 1.00 95.69 116 LYS A CA 1
ATOM 904 C C . LYS A 1 116 ? -12.522 3.271 -0.015 1.00 95.69 116 LYS A C 1
ATOM 906 O O . LYS A 1 116 ? -13.672 3.648 0.184 1.00 95.69 116 LYS A O 1
ATOM 911 N N . VAL A 1 117 ? -12.055 2.956 -1.225 1.00 94.25 117 VAL A N 1
ATOM 912 C CA . VAL A 1 117 ? -12.895 2.955 -2.437 1.00 94.25 117 VAL A CA 1
ATOM 913 C C . VAL A 1 117 ? -13.979 1.878 -2.350 1.00 94.25 117 VAL A C 1
ATOM 915 O O . VAL A 1 117 ? -15.109 2.118 -2.759 1.00 94.25 117 VAL A O 1
ATOM 918 N N . GLU A 1 118 ? -13.664 0.727 -1.758 1.00 94.06 118 GLU A N 1
ATOM 919 C CA . GLU A 1 118 ? -14.612 -0.373 -1.529 1.00 94.06 118 GLU A CA 1
ATOM 920 C C . GLU A 1 118 ? -15.563 -0.145 -0.337 1.00 94.06 118 GLU A C 1
ATOM 922 O O . GLU A 1 118 ? -16.426 -0.980 -0.079 1.00 94.06 118 GLU A O 1
ATOM 927 N N . GLY A 1 119 ? -15.409 0.947 0.421 1.00 94.19 119 GLY A N 1
ATOM 928 C CA . GLY A 1 119 ? -16.219 1.232 1.613 1.00 94.19 119 GLY A CA 1
ATOM 929 C C . GLY A 1 119 ? -15.889 0.372 2.842 1.00 94.19 119 GLY A C 1
ATOM 930 O O . GLY A 1 119 ? -16.560 0.479 3.866 1.00 94.19 119 GLY A O 1
ATOM 931 N N . LYS A 1 120 ? -14.832 -0.445 2.793 1.00 94.81 120 LYS A N 1
ATOM 932 C CA . LYS A 1 120 ? -14.368 -1.300 3.899 1.00 94.81 120 LYS A CA 1
ATOM 933 C C . LYS A 1 120 ? -13.480 -0.503 4.858 1.00 94.81 120 LYS A C 1
ATOM 935 O O . LYS A 1 120 ? -12.269 -0.708 4.945 1.00 94.81 120 LYS A O 1
ATOM 940 N N . LEU A 1 121 ? -14.074 0.474 5.546 1.00 94.94 121 LEU A N 1
ATOM 941 C CA . LEU A 1 121 ? -13.324 1.506 6.273 1.00 94.94 121 LEU A CA 1
ATOM 942 C C . LEU A 1 121 ? -12.521 0.975 7.471 1.00 94.94 121 LEU A C 1
ATOM 944 O O . LEU A 1 121 ? -11.410 1.452 7.703 1.00 94.94 121 LEU A O 1
ATOM 948 N N . THR A 1 122 ? -13.026 -0.029 8.194 1.00 92.44 122 THR A N 1
ATOM 949 C CA . THR A 1 122 ? -12.293 -0.649 9.312 1.00 92.44 122 THR A CA 1
ATOM 950 C C . THR A 1 122 ? -11.028 -1.355 8.829 1.00 92.44 122 THR A C 1
ATOM 952 O O . THR A 1 122 ? -9.944 -1.120 9.362 1.00 92.44 122 THR A O 1
ATOM 955 N N . ASP A 1 123 ? -11.124 -2.151 7.763 1.00 94.56 123 ASP A N 1
ATOM 956 C CA . ASP A 1 123 ? -9.947 -2.785 7.165 1.00 94.56 123 ASP A CA 1
ATOM 957 C C . ASP A 1 123 ? -8.990 -1.728 6.602 1.00 94.56 123 ASP A C 1
ATOM 959 O O . ASP A 1 123 ? -7.772 -1.824 6.772 1.00 94.56 123 ASP A O 1
ATOM 963 N N . ALA A 1 124 ? -9.523 -0.666 5.986 1.00 96.50 124 ALA A N 1
ATOM 964 C CA . ALA A 1 124 ? -8.707 0.442 5.506 1.00 96.50 124 ALA A CA 1
ATOM 965 C C . ALA A 1 124 ? -7.912 1.106 6.639 1.00 96.50 124 ALA A C 1
ATOM 967 O O . ALA A 1 124 ? -6.768 1.518 6.418 1.00 96.50 124 ALA A O 1
ATOM 968 N N . ALA A 1 125 ? -8.499 1.215 7.834 1.00 95.44 125 ALA A N 1
ATOM 969 C CA . ALA A 1 125 ? -7.834 1.730 9.023 1.00 95.44 125 ALA A CA 1
ATOM 970 C C . ALA A 1 125 ? -6.696 0.807 9.470 1.00 95.44 125 ALA A C 1
ATOM 972 O O . ALA A 1 125 ? -5.591 1.295 9.705 1.00 95.44 125 ALA A O 1
ATOM 973 N N . ILE A 1 126 ? -6.923 -0.511 9.491 1.00 95.31 126 ILE A N 1
ATOM 974 C CA . ILE A 1 126 ? -5.887 -1.505 9.808 1.00 95.31 126 ILE A CA 1
ATOM 975 C C . ILE A 1 126 ? -4.701 -1.352 8.853 1.00 95.31 126 ILE A C 1
ATOM 977 O O . ILE A 1 126 ? -3.582 -1.114 9.302 1.00 95.31 126 ILE A O 1
ATOM 981 N N . TYR A 1 127 ? -4.928 -1.391 7.538 1.00 96.69 127 TYR A N 1
ATOM 982 C CA . TYR A 1 127 ? -3.842 -1.253 6.561 1.00 96.69 127 TYR A CA 1
ATOM 983 C C . TYR A 1 127 ? -3.156 0.119 6.601 1.00 96.69 127 TYR A C 1
ATOM 985 O O . TYR A 1 127 ? -1.956 0.214 6.347 1.00 96.69 127 TYR A O 1
ATOM 993 N N . SER A 1 128 ? -3.878 1.181 6.979 1.00 95.88 128 SER A N 1
ATOM 994 C CA . SER A 1 128 ? -3.268 2.495 7.211 1.00 95.88 128 SER A CA 1
ATOM 995 C C . SER A 1 128 ? -2.257 2.447 8.359 1.00 95.88 128 SER A C 1
ATOM 997 O O . SER A 1 128 ? -1.195 3.049 8.248 1.00 95.88 128 SER A O 1
ATOM 999 N N . VAL A 1 129 ? -2.567 1.731 9.443 1.00 95.00 129 VAL A N 1
ATOM 1000 C CA . VAL A 1 129 ? -1.663 1.567 10.592 1.00 95.00 129 VAL A CA 1
ATOM 1001 C C . VAL A 1 129 ? -0.492 0.658 10.229 1.00 95.00 129 VAL A C 1
ATOM 1003 O O . VAL A 1 129 ? 0.650 1.000 10.525 1.00 95.00 129 VAL A O 1
ATOM 1006 N N . LEU A 1 130 ? -0.741 -0.448 9.519 1.00 95.25 130 LEU A N 1
ATOM 1007 C CA . LEU A 1 130 ? 0.318 -1.347 9.044 1.00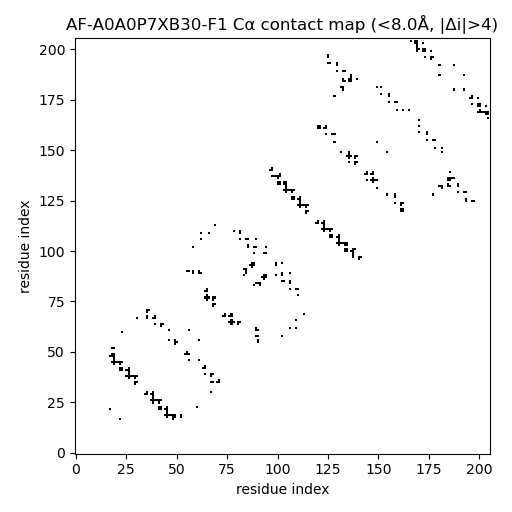 95.25 130 LEU A CA 1
ATOM 1008 C C . LEU A 1 130 ? 1.321 -0.633 8.141 1.00 95.25 130 LEU A C 1
ATOM 1010 O O . LEU A 1 130 ? 2.523 -0.864 8.263 1.00 95.25 130 LEU A O 1
ATOM 1014 N N . SER A 1 131 ? 0.845 0.258 7.268 1.00 95.88 131 SER A N 1
ATOM 1015 C CA . SER A 1 131 ? 1.705 1.096 6.434 1.00 95.88 131 SER A CA 1
ATOM 1016 C C . SER A 1 131 ? 2.664 1.935 7.284 1.00 95.88 131 SER A C 1
ATOM 1018 O O . SER A 1 131 ? 3.867 1.965 7.013 1.00 95.88 131 SER A O 1
ATOM 1020 N N . THR A 1 132 ? 2.158 2.560 8.350 1.00 93.50 132 THR A N 1
ATOM 1021 C CA . THR A 1 132 ? 2.971 3.376 9.257 1.00 93.50 132 THR A CA 1
ATOM 1022 C C . THR A 1 132 ? 3.943 2.545 10.090 1.00 93.50 132 THR A C 1
ATOM 1024 O O . THR A 1 132 ? 5.127 2.870 10.123 1.00 93.50 132 THR A O 1
ATOM 1027 N N . VAL A 1 133 ? 3.487 1.454 10.708 1.00 92.69 133 VAL A N 1
ATOM 1028 C CA . VAL A 1 133 ? 4.356 0.575 11.509 1.00 92.69 133 VAL A CA 1
ATOM 1029 C C . VAL A 1 133 ? 5.476 -0.008 10.646 1.00 92.69 133 VAL A C 1
ATOM 1031 O O . VAL A 1 133 ? 6.635 0.010 11.050 1.00 92.69 133 VAL A O 1
ATOM 1034 N N . SER A 1 134 ? 5.161 -0.440 9.420 1.00 93.25 134 SER A N 1
ATOM 1035 C CA . SER A 1 134 ? 6.169 -0.965 8.490 1.00 93.25 134 SER A CA 1
ATOM 1036 C C . SER A 1 134 ? 7.183 0.111 8.089 1.00 93.25 134 SER A C 1
ATOM 1038 O O . SER A 1 134 ? 8.374 -0.172 8.014 1.00 93.25 134 SER A O 1
ATOM 1040 N N . TRP A 1 135 ? 6.757 1.367 7.902 1.00 93.44 135 TRP A N 1
ATOM 1041 C CA . TRP A 1 135 ? 7.696 2.467 7.655 1.00 93.44 135 TRP A CA 1
ATOM 1042 C C . TRP A 1 135 ? 8.682 2.625 8.812 1.00 93.44 135 TRP A C 1
ATOM 1044 O O . TRP A 1 135 ? 9.891 2.657 8.594 1.00 93.44 135 TRP A O 1
ATOM 1054 N N . GLN A 1 136 ? 8.172 2.694 10.044 1.00 90.81 136 GLN A N 1
ATOM 1055 C CA . GLN A 1 136 ? 9.005 2.856 11.233 1.00 90.81 136 GLN A CA 1
ATOM 1056 C C . GLN A 1 136 ? 9.977 1.691 11.394 1.00 90.81 136 GLN A C 1
ATOM 1058 O O . GLN A 1 136 ? 11.169 1.926 11.586 1.00 90.81 136 GLN A O 1
ATOM 1063 N N . ARG A 1 137 ? 9.504 0.452 11.225 1.00 89.88 137 ARG A N 1
ATOM 1064 C CA . ARG A 1 137 ? 10.365 -0.729 11.285 1.00 89.88 137 ARG A CA 1
ATOM 1065 C C . ARG A 1 137 ? 11.458 -0.693 10.221 1.00 89.88 137 ARG A C 1
ATOM 1067 O O . ARG A 1 137 ? 12.617 -0.924 10.542 1.00 89.88 137 ARG A O 1
ATOM 1074 N N . GLY A 1 138 ? 11.116 -0.335 8.984 1.00 92.06 138 GLY A N 1
ATOM 1075 C CA . GLY A 1 138 ? 12.095 -0.175 7.907 1.00 92.06 138 GLY A CA 1
ATOM 1076 C C . GLY A 1 138 ? 13.133 0.906 8.202 1.00 92.06 1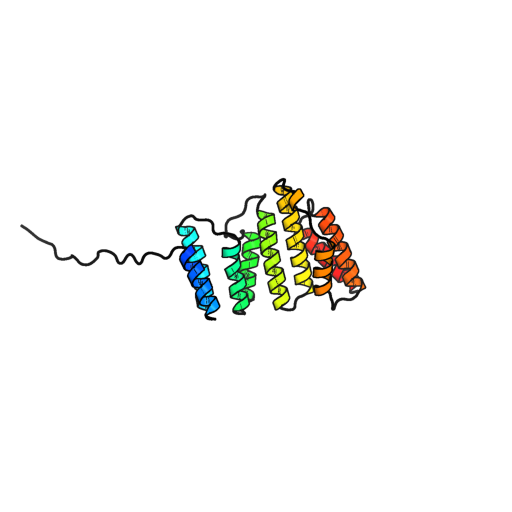38 GLY A C 1
ATOM 1077 O O . GLY A 1 138 ? 14.304 0.732 7.885 1.00 92.06 138 GLY A O 1
ATOM 1078 N N . MET A 1 139 ? 12.739 2.005 8.851 1.00 92.62 139 MET A N 1
ATOM 1079 C CA . MET A 1 139 ? 13.688 3.033 9.286 1.00 92.62 139 ME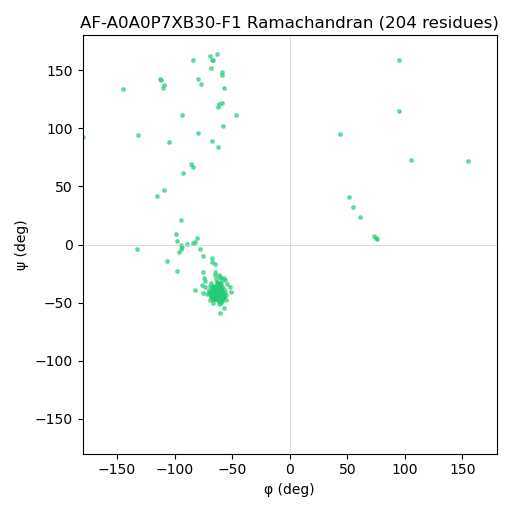T A CA 1
ATOM 1080 C C . MET A 1 139 ? 14.617 2.530 10.399 1.00 92.62 139 MET A C 1
ATOM 1082 O O . MET A 1 139 ? 15.792 2.879 10.384 1.00 92.62 139 MET A O 1
ATOM 1086 N N . VAL A 1 140 ? 14.136 1.697 11.328 1.00 89.38 140 VAL A N 1
ATOM 1087 C CA . VAL A 1 140 ? 14.984 1.069 12.358 1.00 89.38 140 VAL A CA 1
ATOM 1088 C C . VAL A 1 140 ? 15.973 0.083 11.737 1.00 89.38 140 VAL A C 1
ATOM 1090 O O . VAL A 1 140 ? 17.154 0.165 12.042 1.00 89.38 140 VAL A O 1
ATOM 1093 N N . GLU A 1 141 ? 15.527 -0.797 10.836 1.00 89.19 141 GLU A N 1
ATOM 1094 C CA . GLU A 1 141 ? 16.405 -1.777 10.163 1.00 89.19 141 GLU A CA 1
ATOM 1095 C C . GLU A 1 141 ? 17.453 -1.114 9.249 1.00 89.19 141 GLU A C 1
ATOM 1097 O O . GLU A 1 141 ? 18.426 -1.754 8.871 1.00 89.19 141 GLU A O 1
ATOM 1102 N N . GLN A 1 142 ? 17.266 0.160 8.888 1.00 90.00 142 GLN A N 1
ATOM 1103 C CA . GLN A 1 142 ? 18.228 0.955 8.116 1.00 90.00 142 GLN A CA 1
ATOM 1104 C C . GLN A 1 142 ? 19.090 1.888 8.981 1.00 90.00 142 GLN A C 1
ATOM 1106 O O . GLN A 1 142 ? 19.744 2.766 8.422 1.00 90.00 142 GLN A O 1
ATOM 1111 N N . ASP A 1 143 ? 19.044 1.775 10.313 1.00 90.25 143 ASP A N 1
ATOM 1112 C CA . ASP A 1 143 ? 19.717 2.688 11.253 1.00 90.25 143 ASP A CA 1
ATOM 1113 C C . ASP A 1 143 ? 19.353 4.176 11.041 1.00 90.25 143 ASP A C 1
ATOM 1115 O O . ASP A 1 143 ? 20.145 5.086 11.277 1.00 90.25 143 ASP A O 1
ATOM 1119 N N . ARG A 1 144 ? 18.119 4.442 10.596 1.00 87.31 144 ARG A N 1
ATOM 1120 C CA . ARG A 1 144 ? 17.569 5.773 10.268 1.00 87.31 144 ARG A CA 1
ATOM 1121 C C . ARG A 1 144 ? 16.416 6.165 11.190 1.00 87.31 144 ARG A C 1
ATOM 1123 O O . ARG A 1 144 ? 15.383 6.686 10.752 1.00 87.31 144 ARG A O 1
ATOM 1130 N N . GLN A 1 145 ? 16.562 5.882 12.482 1.00 84.69 145 GLN A N 1
ATOM 1131 C CA . GLN A 1 145 ? 15.518 6.061 13.500 1.00 84.69 145 GLN A CA 1
ATOM 1132 C C . GLN A 1 145 ? 14.998 7.505 13.587 1.00 84.69 145 GLN A C 1
ATOM 1134 O O . GLN A 1 145 ? 13.826 7.736 13.881 1.00 84.69 145 GLN A O 1
ATOM 1139 N N . GLU A 1 146 ? 15.822 8.497 13.252 1.00 83.38 146 GLU A N 1
ATOM 1140 C CA . GLU A 1 146 ? 15.436 9.906 13.205 1.00 83.38 146 GLU A CA 1
ATOM 1141 C C . GLU A 1 146 ? 14.328 10.193 12.179 1.00 83.38 146 GLU A C 1
ATOM 1143 O O . GLU A 1 146 ? 13.549 11.133 12.355 1.00 83.38 146 GLU A O 1
ATOM 1148 N N . ARG A 1 147 ? 14.219 9.358 11.135 1.00 80.56 147 ARG A N 1
ATOM 1149 C CA . ARG A 1 147 ? 13.173 9.415 10.099 1.00 80.56 147 ARG A CA 1
ATOM 1150 C C . ARG A 1 147 ? 11.968 8.522 10.405 1.00 80.56 147 ARG A C 1
ATOM 1152 O O . ARG A 1 147 ? 11.000 8.535 9.645 1.00 80.56 147 ARG A O 1
ATOM 1159 N N . ALA A 1 148 ? 12.004 7.777 11.510 1.00 79.25 148 ALA A N 1
ATOM 1160 C CA . ALA A 1 148 ? 10.893 6.962 12.002 1.00 79.25 148 ALA A CA 1
ATOM 1161 C C . ALA A 1 148 ? 9.865 7.774 12.815 1.00 79.25 148 ALA A C 1
ATOM 1163 O O . ALA A 1 148 ? 8.903 7.208 13.336 1.00 79.25 148 ALA A O 1
ATOM 1164 N N . LYS A 1 149 ? 10.056 9.095 12.955 1.00 79.31 149 LYS A N 1
ATOM 1165 C CA . LYS A 1 149 ? 9.122 9.963 13.679 1.00 79.31 149 LYS A CA 1
ATOM 1166 C C . LYS A 1 149 ? 7.761 9.959 12.992 1.00 79.31 149 LYS A C 1
ATOM 1168 O O . LYS A 1 149 ? 7.629 10.378 11.843 1.00 79.31 149 LYS A O 1
ATOM 1173 N N . VAL A 1 150 ? 6.758 9.503 13.728 1.00 80.94 150 VAL A N 1
ATOM 1174 C CA . VAL A 1 150 ? 5.358 9.522 13.316 1.00 80.94 150 VAL A CA 1
ATOM 1175 C C . VAL A 1 150 ? 4.631 10.562 14.145 1.00 80.94 150 VAL A C 1
ATOM 1177 O O . VAL A 1 150 ? 4.829 10.680 15.351 1.00 80.94 150 VAL A O 1
ATOM 1180 N N . ASP A 1 151 ? 3.788 11.326 13.468 1.00 85.94 151 ASP A N 1
ATOM 1181 C CA . ASP A 1 151 ? 2.832 12.210 14.110 1.00 85.94 151 ASP A CA 1
ATOM 1182 C C . ASP A 1 151 ? 1.628 11.370 14.567 1.00 85.94 151 ASP A C 1
ATOM 1184 O O . ASP A 1 151 ? 0.738 11.030 13.776 1.00 85.94 151 ASP A O 1
ATOM 1188 N N . ASN A 1 152 ? 1.655 10.971 15.841 1.00 85.38 152 ASN A N 1
ATOM 1189 C CA . ASN A 1 152 ? 0.637 10.111 16.443 1.00 85.38 152 ASN A CA 1
ATOM 1190 C C . ASN A 1 152 ? -0.747 10.763 16.409 1.00 85.38 152 ASN A C 1
ATOM 1192 O O . ASN A 1 152 ? -1.739 10.078 16.157 1.00 85.38 152 ASN A O 1
ATOM 1196 N N . GLU A 1 153 ? -0.828 12.077 16.617 1.00 87.12 153 GLU A N 1
ATOM 1197 C CA . GLU A 1 153 ? -2.086 12.826 16.579 1.00 87.12 153 GLU A CA 1
ATOM 1198 C C . GLU A 1 153 ? -2.680 12.805 15.172 1.00 87.12 153 GLU A C 1
ATOM 1200 O O . GLU A 1 153 ? -3.857 12.497 14.980 1.00 87.12 153 GLU A O 1
ATOM 1205 N N . LYS A 1 154 ? -1.851 13.037 14.151 1.00 89.25 154 LYS A N 1
ATOM 1206 C CA . LYS A 1 154 ? -2.295 12.974 12.758 1.00 89.25 154 LYS A CA 1
ATOM 1207 C C . LYS A 1 154 ? -2.756 11.574 12.363 1.00 89.25 154 LYS A C 1
ATOM 1209 O O . LYS A 1 154 ? -3.788 11.445 11.697 1.00 89.25 154 LYS A O 1
ATOM 1214 N N . LEU A 1 155 ? -2.021 10.529 12.748 1.00 88.50 155 LEU A N 1
ATOM 1215 C CA . LEU A 1 155 ? -2.398 9.152 12.425 1.00 88.50 155 LEU A C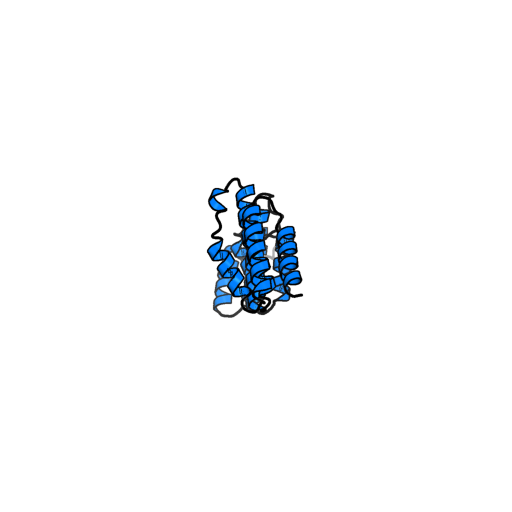A 1
ATOM 1216 C C . LEU A 1 155 ? -3.682 8.736 13.151 1.00 88.50 155 LEU A C 1
ATOM 1218 O O . LEU A 1 155 ? -4.595 8.210 12.514 1.00 88.50 155 LEU A O 1
ATOM 1222 N N . THR A 1 156 ? -3.795 9.008 14.451 1.00 90.00 156 THR A N 1
ATOM 1223 C CA . THR A 1 156 ? -5.013 8.710 15.223 1.00 90.00 156 THR A CA 1
ATOM 1224 C C . THR A 1 156 ? -6.215 9.495 14.705 1.00 90.00 156 THR A C 1
ATOM 1226 O O . THR A 1 156 ? -7.290 8.917 14.561 1.00 90.00 156 THR A O 1
ATOM 1229 N N . ALA A 1 157 ? -6.048 10.759 14.303 1.00 91.19 157 ALA A N 1
ATOM 1230 C CA . ALA A 1 157 ? -7.104 11.531 13.652 1.00 91.19 157 ALA A CA 1
ATOM 1231 C C . ALA A 1 157 ? -7.511 10.930 12.295 1.00 91.19 157 ALA A C 1
ATOM 1233 O O . ALA A 1 157 ? -8.701 10.836 11.987 1.00 91.19 157 ALA A O 1
ATOM 1234 N N . GLN A 1 158 ? -6.549 10.495 11.474 1.00 91.94 158 GLN A N 1
ATOM 1235 C CA . GLN A 1 158 ? -6.824 9.829 10.198 1.00 91.94 158 GLN A CA 1
ATOM 1236 C C . GLN A 1 158 ? -7.588 8.514 10.398 1.00 91.94 158 GLN A C 1
ATOM 1238 O O . GLN A 1 158 ? -8.589 8.284 9.719 1.00 91.94 158 GLN A O 1
ATOM 1243 N N . VAL A 1 159 ? -7.138 7.666 11.323 1.00 92.50 159 VAL A N 1
ATOM 1244 C CA . VAL A 1 159 ? -7.791 6.397 11.674 1.00 92.50 159 VAL A CA 1
ATOM 1245 C C . VAL A 1 159 ? -9.177 6.650 12.265 1.00 92.50 159 VAL A C 1
ATOM 1247 O O . VAL A 1 159 ? -10.149 6.032 11.844 1.00 92.50 159 VAL A O 1
ATOM 1250 N N . GLY A 1 160 ? -9.304 7.623 13.166 1.00 91.44 160 GLY A N 1
ATOM 1251 C CA . GLY A 1 160 ? -10.569 7.994 13.793 1.00 91.44 160 GLY A CA 1
ATOM 1252 C C . GLY A 1 160 ? -11.634 8.443 12.791 1.00 91.44 160 GLY A C 1
ATOM 1253 O O . GLY A 1 160 ? -12.810 8.159 13.001 1.00 91.44 160 GLY A O 1
ATOM 1254 N N . LYS A 1 161 ? -11.241 9.079 11.676 1.00 93.88 161 LYS A N 1
ATOM 1255 C CA . LYS A 1 161 ? -12.157 9.411 10.567 1.00 93.88 161 LYS A CA 1
ATOM 1256 C C . LYS A 1 161 ? -12.660 8.178 9.818 1.00 93.88 161 LYS A C 1
ATOM 1258 O O . LYS A 1 161 ? -13.782 8.198 9.323 1.00 93.88 161 LYS A O 1
ATOM 1263 N N . LEU A 1 162 ? -11.845 7.128 9.710 1.00 93.38 162 LEU A N 1
ATOM 1264 C CA . LEU A 1 162 ? -12.242 5.867 9.074 1.00 93.38 162 LEU A CA 1
ATOM 1265 C C . LEU A 1 162 ? -13.185 5.058 9.970 1.00 93.38 162 LEU A C 1
ATOM 1267 O O . LEU A 1 162 ? -14.057 4.365 9.466 1.00 93.38 162 LEU A O 1
ATOM 1271 N N . LEU A 1 163 ? -13.063 5.209 11.288 1.00 92.44 163 LEU A N 1
ATOM 1272 C CA . LEU A 1 163 ? -13.908 4.549 12.286 1.00 92.44 163 LEU A CA 1
ATOM 1273 C C . LEU A 1 163 ? -15.096 5.415 12.740 1.00 92.44 163 LEU A C 1
ATOM 1275 O O . LEU A 1 163 ? -15.632 5.208 13.825 1.00 92.44 163 LEU A O 1
ATOM 1279 N N . LYS A 1 164 ? -15.499 6.413 11.944 1.00 89.81 164 LYS A N 1
ATOM 1280 C CA . LYS A 1 164 ? -16.552 7.378 12.315 1.00 89.81 164 LYS A CA 1
ATOM 1281 C C . LYS A 1 164 ? -17.913 6.732 12.612 1.00 89.81 164 LYS A C 1
ATOM 1283 O O . LYS A 1 164 ? -18.658 7.271 13.418 1.00 89.81 164 LYS A O 1
ATOM 1288 N N . ASP A 1 165 ? -18.198 5.596 11.979 1.00 87.94 165 ASP A N 1
ATOM 1289 C CA . ASP A 1 165 ? -19.473 4.880 12.094 1.00 87.94 165 ASP A CA 1
ATOM 1290 C C . ASP A 1 165 ? -19.390 3.726 13.117 1.00 87.94 165 ASP A C 1
ATOM 1292 O O . ASP A 1 165 ? -20.334 2.961 13.284 1.00 87.94 165 ASP A O 1
ATOM 1296 N N . SER A 1 166 ? -18.241 3.565 13.787 1.00 88.75 166 SER A N 1
ATOM 1297 C CA . SER A 1 166 ? -18.043 2.571 14.849 1.00 88.75 166 SER A CA 1
ATOM 1298 C C . SER A 1 166 ? -18.542 3.094 16.196 1.00 88.75 166 SER A C 1
ATOM 1300 O O . SER A 1 166 ? -18.620 4.304 16.408 1.00 88.75 166 SER A O 1
ATOM 1302 N N . SER A 1 167 ? -18.830 2.188 17.136 1.00 91.06 167 SER A N 1
ATOM 1303 C CA . SER A 1 167 ? -19.132 2.586 18.514 1.00 91.06 167 SER A CA 1
ATOM 1304 C C . SER A 1 167 ? -17.948 3.353 19.119 1.00 91.06 167 SER A C 1
ATOM 1306 O O . SER A 1 167 ? -16.785 3.079 18.801 1.00 91.06 167 SER A O 1
ATOM 1308 N N . GLU A 1 168 ? -18.225 4.300 20.018 1.00 89.69 168 GLU A N 1
ATOM 1309 C CA . GLU A 1 168 ? -17.157 5.066 20.670 1.00 89.69 168 GLU A CA 1
ATOM 1310 C C . GLU A 1 168 ? -16.230 4.139 21.473 1.00 89.69 168 GLU A C 1
ATOM 1312 O O . GLU A 1 168 ? -15.013 4.286 21.422 1.00 89.69 168 GLU A O 1
ATOM 1317 N N . GLN A 1 169 ? -16.780 3.105 22.120 1.00 89.50 169 GLN A N 1
ATOM 1318 C CA . GLN A 1 169 ? -15.993 2.093 22.828 1.00 89.50 169 GLN A CA 1
ATOM 1319 C C . GLN A 1 169 ? -15.036 1.345 21.888 1.00 89.50 169 GLN A C 1
ATOM 1321 O O . GLN A 1 169 ? -13.853 1.201 22.206 1.00 89.50 169 GLN A O 1
ATOM 1326 N N . SER A 1 170 ? -15.509 0.911 20.715 1.00 89.19 170 SER A N 1
ATOM 1327 C CA . SER A 1 170 ? -14.667 0.226 19.729 1.00 89.19 170 SER A CA 1
ATOM 1328 C C . SER A 1 170 ? -13.610 1.124 19.133 1.00 89.19 170 SER A C 1
ATOM 1330 O O . SER A 1 170 ? -12.460 0.712 18.971 1.00 89.19 170 SER A O 1
ATOM 1332 N N . LYS A 1 171 ? -13.969 2.373 18.856 1.00 90.56 171 LYS A N 1
ATOM 1333 C CA . LYS A 1 171 ? -13.038 3.374 18.360 1.00 90.56 171 LYS A CA 1
ATOM 1334 C C . LYS A 1 171 ? -11.930 3.654 19.375 1.00 90.56 171 LYS A C 1
ATOM 1336 O O . LYS A 1 171 ? -10.763 3.636 18.995 1.00 90.56 171 LYS A O 1
ATOM 1341 N N . GLN A 1 172 ? -12.258 3.842 20.652 1.00 90.56 172 GLN A N 1
ATOM 1342 C CA . GLN A 1 172 ? -11.265 4.074 21.708 1.00 90.56 172 GLN A CA 1
ATOM 1343 C C . GLN A 1 172 ? -10.353 2.859 21.921 1.00 90.56 172 GLN A C 1
ATOM 1345 O O . GLN A 1 172 ? -9.134 3.014 21.991 1.00 90.56 172 GLN A O 1
ATOM 1350 N N . ALA A 1 173 ? -10.912 1.643 21.946 1.00 91.44 173 ALA A N 1
ATOM 1351 C CA . ALA A 1 173 ? -10.128 0.409 22.044 1.00 91.44 173 ALA A CA 1
ATOM 1352 C C . ALA A 1 173 ? -9.180 0.221 20.844 1.00 91.44 173 ALA A C 1
ATOM 1354 O O . ALA A 1 173 ? -8.035 -0.210 20.999 1.00 91.44 173 ALA A O 1
ATOM 1355 N N . PHE A 1 174 ? -9.635 0.570 19.639 1.00 92.50 174 PHE A N 1
ATOM 1356 C CA . PHE A 1 174 ? -8.798 0.529 18.446 1.00 92.50 174 PHE A CA 1
ATOM 1357 C C . PHE A 1 174 ? -7.678 1.572 18.518 1.00 92.50 174 PHE A C 1
ATOM 1359 O O . PHE A 1 174 ? -6.515 1.234 18.320 1.00 92.50 174 PHE A O 1
ATOM 1366 N N . LEU A 1 175 ? -8.001 2.831 18.827 1.00 92.00 175 LEU A N 1
ATOM 1367 C CA . LEU A 1 175 ? -7.026 3.925 18.876 1.00 92.00 175 LEU A CA 1
ATOM 1368 C C . LEU A 1 175 ? -5.957 3.712 19.956 1.00 92.00 175 LEU A C 1
ATOM 1370 O O . LEU A 1 175 ? -4.786 3.985 19.698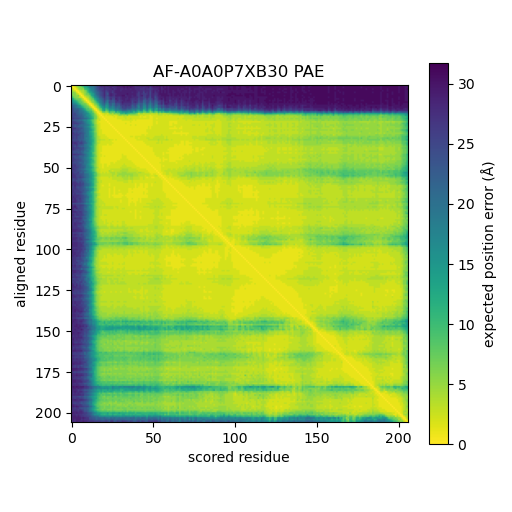 1.00 92.00 175 LEU A O 1
ATOM 1374 N N . SER A 1 176 ? -6.315 3.167 21.121 1.00 91.31 176 SER A N 1
ATOM 1375 C CA . SER A 1 176 ? -5.330 2.814 22.153 1.00 91.31 176 SER A CA 1
ATOM 1376 C C . SER A 1 176 ? -4.371 1.716 21.677 1.00 91.31 176 SER A C 1
ATOM 1378 O O . SER A 1 176 ? -3.161 1.803 21.895 1.00 91.31 176 SER A O 1
ATOM 1380 N N . THR A 1 177 ? -4.886 0.728 20.940 1.00 92.31 177 THR A N 1
ATOM 1381 C CA . THR A 1 177 ? -4.071 -0.324 20.315 1.00 92.31 177 THR A CA 1
ATOM 1382 C C . THR A 1 177 ? -3.149 0.252 19.237 1.00 92.31 177 THR A C 1
ATOM 1384 O O . THR A 1 177 ? -1.985 -0.135 19.162 1.00 92.31 177 THR A O 1
ATOM 1387 N N . VAL A 1 178 ? -3.622 1.224 18.446 1.00 89.62 178 VAL A N 1
ATOM 1388 C CA . VAL A 1 178 ? -2.793 1.946 17.464 1.00 89.62 178 VAL A CA 1
ATOM 1389 C C . VAL A 1 178 ? -1.632 2.666 18.142 1.00 89.62 178 VAL A C 1
ATOM 1391 O O . VAL A 1 178 ? -0.499 2.518 17.694 1.00 89.62 178 VAL A O 1
ATOM 1394 N N . ILE A 1 179 ? -1.885 3.406 19.226 1.00 89.06 179 ILE A N 1
ATOM 1395 C CA . ILE A 1 179 ? -0.830 4.109 19.973 1.00 89.06 179 ILE A CA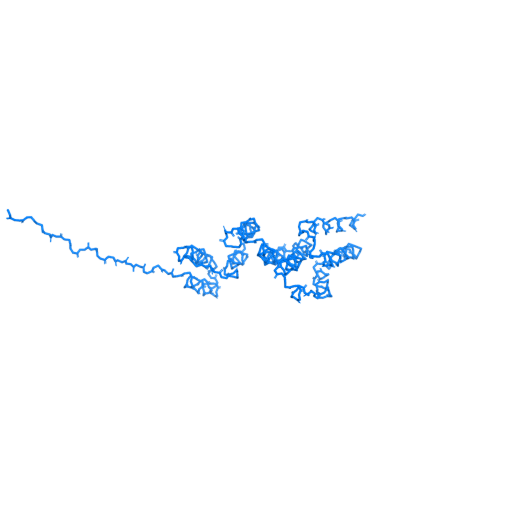 1
ATOM 1396 C C . ILE A 1 179 ? 0.218 3.108 20.473 1.00 89.06 179 ILE A C 1
ATOM 1398 O O . ILE A 1 179 ? 1.404 3.281 20.195 1.00 89.06 179 ILE A O 1
ATOM 1402 N N . SER A 1 180 ? -0.217 2.009 21.101 1.00 89.62 180 SER A N 1
ATOM 1403 C CA . SER A 1 180 ? 0.711 0.980 21.589 1.00 89.62 180 SER A CA 1
ATOM 1404 C C . SER A 1 180 ? 1.522 0.332 20.460 1.00 89.62 180 SER A C 1
ATOM 1406 O O . SER A 1 180 ? 2.710 0.054 20.631 1.00 89.62 180 SER A O 1
ATOM 1408 N N . ALA A 1 181 ? 0.909 0.105 19.295 1.00 88.69 181 ALA A N 1
ATOM 1409 C CA . ALA A 1 181 ? 1.598 -0.443 18.130 1.00 88.69 181 ALA A CA 1
ATOM 1410 C C . ALA A 1 181 ? 2.668 0.514 17.584 1.00 88.69 181 ALA A C 1
ATOM 1412 O O . ALA A 1 181 ? 3.738 0.060 17.189 1.00 88.69 181 ALA A O 1
ATOM 1413 N N . ILE A 1 182 ? 2.415 1.826 17.590 1.00 84.81 182 ILE A N 1
ATOM 1414 C CA . ILE A 1 182 ? 3.389 2.837 17.151 1.00 84.81 182 ILE A CA 1
ATOM 1415 C C . ILE A 1 182 ? 4.568 2.919 18.125 1.00 84.81 182 ILE A C 1
ATOM 1417 O O . ILE A 1 182 ? 5.718 2.938 17.689 1.00 84.81 182 ILE A O 1
ATOM 1421 N N . GLU A 1 183 ? 4.304 2.915 19.432 1.00 85.88 183 GLU A N 1
ATOM 1422 C CA . GLU A 1 183 ? 5.347 2.924 20.470 1.00 85.88 183 GLU A CA 1
ATOM 1423 C C . GLU A 1 183 ? 6.270 1.704 20.370 1.00 85.88 183 GLU A C 1
ATOM 1425 O O . GLU A 1 183 ? 7.473 1.802 20.603 1.00 85.88 183 GLU A O 1
ATOM 1430 N N . LYS A 1 184 ? 5.714 0.555 19.971 1.00 85.69 184 LYS A N 1
ATOM 1431 C CA . LYS A 1 184 ? 6.443 -0.707 19.790 1.00 85.69 184 LYS A CA 1
ATOM 1432 C C . LYS A 1 184 ? 6.910 -0.945 18.355 1.00 85.69 184 LYS A C 1
ATOM 1434 O O . LYS A 1 184 ? 7.526 -1.975 18.100 1.00 85.69 184 LYS A O 1
ATOM 1439 N N . SER A 1 185 ? 6.631 -0.036 17.421 1.00 76.88 185 SER A N 1
ATOM 1440 C CA . SER A 1 185 ? 6.770 -0.250 15.967 1.00 76.88 185 SER A CA 1
ATOM 1441 C C . SER A 1 185 ? 8.169 -0.677 15.521 1.00 76.88 185 SER A C 1
ATOM 1443 O O . SER A 1 185 ? 8.311 -1.453 14.580 1.00 76.88 185 SER A O 1
ATOM 1445 N N . GLY A 1 186 ? 9.212 -0.237 16.230 1.00 75.44 186 GLY A N 1
ATOM 1446 C CA . GLY A 1 186 ? 10.589 -0.670 15.988 1.00 75.44 186 GLY A CA 1
ATOM 1447 C C . GLY A 1 186 ? 10.853 -2.143 16.313 1.00 75.44 186 GLY A C 1
ATOM 1448 O O . GLY A 1 186 ? 11.855 -2.690 15.868 1.00 75.44 186 GLY A O 1
ATOM 1449 N N . HIS A 1 187 ? 9.959 -2.812 17.044 1.00 79.31 187 HIS A N 1
ATOM 1450 C CA . HIS A 1 187 ? 10.162 -4.137 17.639 1.00 79.31 187 HIS A CA 1
ATOM 1451 C C . HIS A 1 187 ? 9.012 -5.126 17.405 1.00 79.31 187 HIS A C 1
ATOM 1453 O O . HIS A 1 187 ? 9.147 -6.281 17.797 1.00 79.31 187 HIS A O 1
ATOM 1459 N N . ILE A 1 188 ? 7.917 -4.705 16.770 1.00 82.81 188 ILE A N 1
ATOM 1460 C CA . ILE A 1 188 ? 6.732 -5.537 16.536 1.00 82.81 188 ILE A CA 1
ATOM 1461 C C . ILE A 1 188 ? 6.547 -5.843 15.050 1.00 82.81 188 ILE A C 1
ATOM 1463 O O . ILE A 1 188 ? 6.767 -4.987 14.191 1.00 82.81 188 ILE A O 1
ATOM 1467 N N . GLU A 1 189 ? 6.108 -7.062 14.751 1.00 85.00 189 GLU A N 1
ATOM 1468 C CA . GLU A 1 189 ? 5.803 -7.470 13.383 1.00 85.00 189 GLU A CA 1
ATOM 1469 C C . GLU A 1 189 ? 4.445 -6.905 12.924 1.00 85.00 189 GLU A C 1
ATOM 1471 O O . GLU A 1 189 ? 3.461 -6.966 13.673 1.00 85.00 189 GLU A O 1
ATOM 1476 N N . PRO A 1 190 ? 4.317 -6.413 11.674 1.00 84.44 190 PRO A N 1
ATOM 1477 C CA . PRO A 1 190 ? 3.044 -5.908 11.155 1.00 84.44 190 PRO A CA 1
ATOM 1478 C C . PRO A 1 190 ? 1.887 -6.916 11.264 1.00 84.44 190 PRO A C 1
ATOM 1480 O O . PRO A 1 190 ? 0.747 -6.535 11.529 1.00 84.44 190 PRO A O 1
ATOM 1483 N N . SER A 1 191 ? 2.151 -8.218 11.116 1.00 85.12 191 SER A N 1
ATOM 1484 C CA . SER A 1 191 ? 1.124 -9.257 11.274 1.00 85.12 191 SER A CA 1
ATOM 1485 C C . SER A 1 191 ? 0.558 -9.332 12.694 1.00 85.12 191 SER A C 1
ATOM 1487 O O . SER A 1 191 ? -0.638 -9.580 12.863 1.00 85.12 191 SER A O 1
ATOM 1489 N N . GLU A 1 192 ? 1.390 -9.096 13.711 1.00 89.31 192 GLU A N 1
ATOM 1490 C CA . GLU A 1 192 ? 0.952 -9.060 15.108 1.00 89.31 192 GLU A CA 1
ATOM 1491 C C . GLU A 1 192 ? 0.064 -7.841 15.355 1.00 89.31 192 GLU A C 1
ATOM 1493 O O . GLU A 1 192 ? -1.034 -7.985 15.891 1.00 89.31 192 GLU A O 1
ATOM 1498 N N . VAL A 1 193 ? 0.462 -6.672 14.841 1.00 89.38 193 VAL A N 1
ATOM 1499 C CA . VAL A 1 193 ? -0.352 -5.447 14.900 1.00 89.38 193 VAL A CA 1
ATOM 1500 C C . VAL A 1 193 ? -1.717 -5.656 14.245 1.00 89.38 193 VAL A C 1
ATOM 1502 O O . VAL A 1 193 ? -2.742 -5.294 14.821 1.00 89.38 193 VAL A O 1
ATOM 1505 N N . ALA A 1 194 ? -1.766 -6.276 13.062 1.00 89.50 194 ALA A N 1
ATOM 1506 C CA . ALA A 1 194 ? -3.024 -6.537 12.362 1.00 89.50 194 ALA A CA 1
ATOM 1507 C C . ALA A 1 194 ? -3.983 -7.395 13.202 1.00 89.50 194 ALA A C 1
ATOM 1509 O O . ALA A 1 194 ? -5.182 -7.114 13.271 1.00 89.50 194 ALA A O 1
ATOM 1510 N N . ARG A 1 195 ? -3.457 -8.447 13.837 1.00 91.31 195 ARG A N 1
ATOM 1511 C CA . ARG A 1 195 ? -4.224 -9.341 14.708 1.00 91.31 195 ARG A CA 1
ATOM 1512 C C . ARG A 1 195 ? -4.741 -8.598 15.939 1.00 91.31 195 ARG A C 1
ATOM 1514 O O . ARG A 1 195 ? -5.920 -8.729 16.266 1.00 91.31 195 ARG A O 1
ATOM 1521 N N . ASP A 1 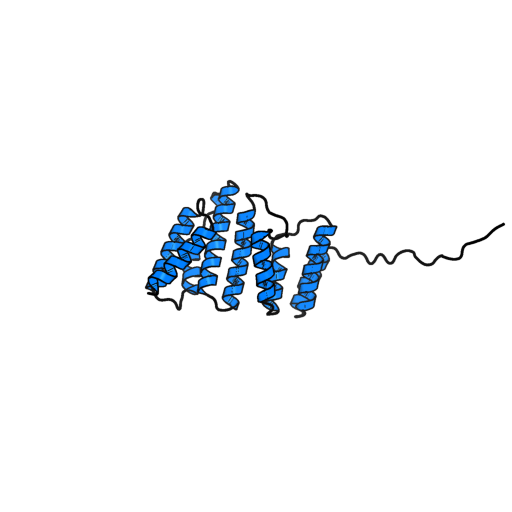196 ? -3.890 -7.814 16.588 1.00 90.81 196 ASP A N 1
ATOM 1522 C CA . ASP A 1 196 ? -4.231 -7.107 17.821 1.00 90.81 196 ASP A CA 1
ATOM 1523 C C . ASP A 1 196 ? -5.292 -6.023 17.563 1.00 90.81 196 ASP A C 1
ATOM 1525 O O . ASP A 1 196 ? -6.269 -5.928 18.307 1.00 90.81 196 ASP A O 1
ATOM 1529 N N . LEU A 1 197 ? -5.189 -5.292 16.446 1.00 90.25 197 LEU A N 1
ATOM 1530 C CA . LEU A 1 197 ? -6.200 -4.318 16.015 1.00 90.25 197 LEU A CA 1
ATOM 1531 C C . LEU A 1 197 ? -7.558 -4.973 15.729 1.00 90.25 197 LEU A C 1
ATOM 1533 O O . LEU A 1 197 ? -8.592 -4.468 16.170 1.00 90.25 197 LEU A O 1
ATOM 1537 N N . LYS A 1 198 ? -7.573 -6.119 15.033 1.00 90.50 198 LYS A N 1
ATOM 1538 C CA . LYS A 1 198 ? -8.808 -6.889 14.795 1.00 90.50 198 LYS A CA 1
ATOM 1539 C C . LYS A 1 198 ? -9.435 -7.358 16.108 1.00 90.50 198 LYS A C 1
ATOM 1541 O O . LYS A 1 198 ? -10.646 -7.252 16.288 1.00 90.50 198 LYS A O 1
ATOM 1546 N N . ALA A 1 199 ? -8.620 -7.847 17.042 1.00 89.44 199 ALA A N 1
ATOM 1547 C CA . ALA A 1 199 ? -9.095 -8.291 18.348 1.00 89.44 199 ALA A CA 1
ATOM 1548 C C . ALA A 1 199 ? -9.678 -7.134 19.176 1.00 89.44 199 ALA A C 1
ATOM 1550 O O . ALA A 1 199 ? -10.737 -7.298 19.784 1.00 89.44 199 ALA A O 1
ATOM 1551 N N . ALA A 1 200 ? -9.023 -5.970 19.175 1.00 86.81 200 ALA A N 1
ATOM 1552 C CA . ALA A 1 200 ? -9.491 -4.774 19.872 1.00 86.81 200 ALA A CA 1
ATOM 1553 C C . ALA A 1 200 ? -10.841 -4.280 19.332 1.00 86.81 200 ALA A C 1
ATOM 1555 O O . ALA A 1 200 ? -11.727 -3.925 20.111 1.00 86.81 200 ALA A O 1
ATOM 1556 N N . PHE A 1 201 ? -11.025 -4.319 18.010 1.00 83.00 201 PHE A N 1
ATOM 1557 C CA . PHE A 1 201 ? -12.278 -3.928 17.366 1.00 83.00 201 PHE A CA 1
ATOM 1558 C C . PHE A 1 201 ? -13.435 -4.894 17.681 1.00 83.00 201 PHE A C 1
ATOM 1560 O O . PHE A 1 201 ? -14.547 -4.466 17.983 1.00 83.00 201 PHE A O 1
ATOM 1567 N N . ASN A 1 202 ? -13.172 -6.204 17.677 1.00 83.00 202 ASN A N 1
ATOM 1568 C CA . ASN A 1 202 ? -14.215 -7.214 17.883 1.00 83.00 202 ASN A CA 1
ATOM 1569 C C . ASN A 1 202 ? -14.666 -7.323 19.348 1.00 83.00 202 ASN A C 1
ATOM 1571 O O . ASN A 1 202 ? -15.861 -7.412 19.612 1.00 83.00 202 ASN A O 1
ATOM 1575 N N . LYS A 1 203 ? -13.733 -7.276 20.312 1.00 75.00 203 LYS A N 1
ATOM 1576 C CA . LYS A 1 203 ? -14.048 -7.394 21.753 1.00 75.00 203 LYS A CA 1
ATOM 1577 C C . LYS A 1 203 ? -14.892 -6.247 22.303 1.00 75.00 203 LYS A C 1
ATOM 1579 O O . LYS A 1 203 ? -15.515 -6.396 23.341 1.00 75.00 203 LYS A O 1
ATOM 1584 N N . SER A 1 204 ? -14.849 -5.099 21.644 1.00 68.56 204 SER A N 1
ATOM 1585 C CA . SER A 1 204 ? -15.549 -3.873 22.037 1.00 68.56 204 SER A CA 1
ATOM 1586 C C . SER A 1 204 ? -16.888 -3.689 21.317 1.00 68.56 204 SER A C 1
ATOM 1588 O O . SER A 1 204 ? -17.614 -2.749 21.624 1.00 68.56 204 SER A O 1
ATOM 1590 N N . SER A 1 205 ? -17.182 -4.560 20.346 1.00 59.97 205 SER A N 1
ATOM 1591 C CA . SER A 1 205 ? -18.454 -4.610 19.615 1.00 59.97 205 SER A CA 1
ATOM 1592 C C . SER A 1 205 ? -19.444 -5.621 20.217 1.00 59.97 205 SER A C 1
ATOM 1594 O O . SER A 1 205 ? -20.554 -5.751 19.708 1.00 59.97 205 SER A O 1
ATOM 1596 N N . SER A 1 206 ? -19.013 -6.372 21.241 1.00 52.62 206 SER A N 1
ATOM 1597 C CA . SER A 1 206 ? -19.805 -7.349 22.010 1.00 52.62 206 SER A CA 1
ATOM 1598 C C . SER A 1 206 ? -20.255 -6.733 23.326 1.00 52.62 206 SER A C 1
ATOM 1600 O O . SER A 1 206 ? -21.392 -7.034 23.744 1.00 52.62 206 SER A O 1
#

Secondary structure (DSSP, 8-state):
----------------PPPHHHHHHHHHHHHHTT-HHHHHHHHHHHHHHHHHTT----HHHHTHHHHHHHHTT-HHHHHHHHHHHHHH-TTSSPPPHHHHHHHHHHHHHHHHHHHHHTT-HHHHHHHHHHHHHHHHHHHHHTT-GGG----HHHHHHHHHHHTTTS-HHHHHHHHHHHHHHHHTTTTS-HHHHHHHHHHHHHHT--

Solvent-accessible surface area (backbone atoms only — not comparable to full-atom values): 11024 Å² total; per-residue (Å²): 140,83,84,88,80,86,83,93,80,83,84,71,87,71,72,74,75,71,48,27,67,54,24,46,51,48,16,54,52,29,44,75,72,68,39,42,70,62,15,47,53,24,41,53,50,15,56,53,30,21,64,77,69,74,48,85,74,58,68,73,66,52,54,46,49,36,54,44,28,45,74,65,69,38,51,69,59,18,48,54,49,50,55,47,26,70,77,30,22,72,84,70,48,75,57,54,85,47,43,43,28,43,49,43,13,56,51,26,45,52,51,15,52,52,25,50,75,72,65,41,29,65,62,16,34,50,26,46,49,40,12,51,33,21,38,25,27,17,20,46,64,61,78,36,54,86,74,36,74,71,61,62,67,62,49,48,53,55,40,49,63,43,38,63,89,50,56,70,62,18,43,51,42,30,49,53,48,49,51,54,43,56,78,39,12,72,79,54,56,56,70,57,49,53,51,51,43,53,49,31,38,53,69,48,73,111

Sequence (206 aa):
MVFGKLLGLNSKRQTEARSSSEWLKQATKLKSEGKLDEAIQAISKAHESAVVEDVVLASAAYLKLPQYLLLAKRNDEAWSVLNRMVSEGISGKRPSREMVFVEHSLIYGEMSKQLKVEGKLTDAAIYSVLSTVSWQRGMVEQDRQERAKVDNEKLTAQVGKLLKDSSEQSKQAFLSTVISAIEKSGHIEPSEVARDLKAAFNKSSS

Radius of gyration: 22.79 Å; Cα contacts (8 Å, |Δi|>4): 242; chains: 1; bounding box: 50×35×85 Å

Foldseek 3Di:
DDDDDDDPPDDDPPPPQDELVRLQVVLVVCVVVVNLVSSLVSLVSSLVRCVVVVHDDDLVSLLVNLVSCVVVVVLVVSVVLLVCCLVQNSSSHNDPPLCSLVRLLVSLQVVLVSCVVVLVLLSSLLSLLLSLLSNCLSCLSVVNNVVNDDPLVVSLVVSCVSCVVPDPQLSVLLSVLSVVCSVCSNPDDSVVSSVSSVVSNVVSND

pLDDT: mean 88.01, std 14.83, range [34.97, 98.44]

Mean predicted aligned error: 7.12 Å